Protein AF-A0A2G1XG93-F1 (afdb_monomer_lite)

InterPro domains:
  IPR005543 PASTA domain [cd06577] (114-171)

Sequence (265 aa):
MSVLSPHSPPRHARWWQRPGVVIALLVVLPPVGIVLAWLSDWPRRKKTIAIVLSALWLALFVATPSKAEHEGKGKAAAPKPAGRASASPAPSPTPSETPSPTPPPTPTPTADPQMPDVVNMPYGKASDALKKLVDGGTEAYSAYTDVELVNDHDDWTVCFQSPSAGTPLAPAHAAPKIHVAPPGTPCPKSKNTELHPKPTTEPGPDPDRKPGTGGASGGSAGGGGVGVVHPGAFCSPQGATGVTTKGTPMTCAPSTGGRNRWRSA

Organism: Streptomyces cinnamoneus (NCBI:txid53446)

Secondary structure (DSSP, 8-state):
-------PPP----GGG-HHHHHHHHHH-HHHHHHHHHSS---HHHHHHHHHHHHHHHHHHH-S---------------------------------PPPPPPPPPPPPPPPPBPP--TTSBHHHHHHHHTTT-SSPPEEEESBSSS---S--TTSEEEEEESPTT-B--SS----EEEEE-TTPPPPSSTTB-SS----------TT---------------SS--B--TT-B-SSTT-EEE-TT--EEEEEE-TTSSEEEEE-

Radius of gyration: 35.62 Å; chains: 1; bounding box: 96×69×83 Å

pLDDT: mean 73.15, std 18.36, range [36.03, 97.44]

Structure (mmCIF, N/CA/C/O backbone):
data_AF-A0A2G1XG93-F1
#
_entry.id   AF-A0A2G1XG93-F1
#
loop_
_atom_site.group_PDB
_atom_site.id
_atom_site.type_symbol
_atom_site.label_atom_id
_atom_site.label_alt_id
_atom_site.label_comp_id
_atom_site.label_asym_id
_atom_site.label_entity_id
_atom_site.label_seq_id
_atom_site.pdbx_PDB_ins_code
_atom_site.Cartn_x
_atom_site.Cartn_y
_atom_site.Cartn_z
_atom_site.occupancy
_atom_site.B_iso_or_equiv
_atom_site.auth_seq_id
_atom_site.auth_comp_id
_atom_site.auth_asym_id
_atom_site.auth_atom_id
_atom_site.pdbx_PDB_model_num
ATOM 1 N N . MET A 1 1 ? 14.837 -29.843 -12.575 1.00 43.19 1 MET A N 1
ATOM 2 C CA . MET A 1 1 ? 13.522 -30.112 -11.958 1.00 43.19 1 MET A CA 1
ATOM 3 C C . MET A 1 1 ? 12.649 -28.908 -12.274 1.00 43.19 1 MET A C 1
ATOM 5 O O . MET A 1 1 ? 12.769 -27.888 -11.613 1.00 43.19 1 MET A O 1
ATOM 9 N N . SER A 1 2 ? 11.920 -28.959 -13.388 1.00 46.62 2 SER A N 1
ATOM 10 C CA . SER A 1 2 ? 11.150 -27.822 -13.902 1.00 46.62 2 SER A CA 1
ATOM 11 C C . SER A 1 2 ? 9.816 -27.746 -13.168 1.00 46.62 2 SER A C 1
ATOM 13 O O . SER A 1 2 ? 9.012 -28.670 -13.254 1.00 46.62 2 SER A O 1
ATOM 15 N N . VAL A 1 3 ? 9.605 -26.671 -12.412 1.00 53.84 3 VAL A N 1
ATOM 16 C CA . VAL A 1 3 ? 8.346 -26.419 -11.707 1.00 53.84 3 VAL A CA 1
ATOM 17 C C . VAL A 1 3 ? 7.361 -25.843 -12.722 1.00 53.84 3 VAL A C 1
ATOM 19 O O . VAL A 1 3 ? 7.547 -24.733 -13.214 1.00 53.84 3 VAL A O 1
ATOM 22 N N . LEU A 1 4 ? 6.340 -26.623 -13.080 1.00 51.62 4 LEU A N 1
ATOM 23 C CA . LEU A 1 4 ? 5.197 -26.150 -13.857 1.00 51.62 4 LEU A CA 1
ATOM 24 C C . LEU A 1 4 ? 4.398 -25.153 -13.005 1.00 51.62 4 LEU A C 1
ATOM 26 O O . LEU A 1 4 ? 3.789 -25.537 -12.008 1.00 51.62 4 LEU A O 1
ATOM 30 N N . SER A 1 5 ? 4.396 -23.879 -13.395 1.00 57.53 5 SER A N 1
ATOM 31 C CA . SER A 1 5 ? 3.514 -22.865 -12.811 1.00 57.53 5 SER A CA 1
ATOM 32 C C . SER A 1 5 ? 2.044 -23.201 -13.109 1.00 57.53 5 SER A C 1
ATOM 34 O O . SER A 1 5 ? 1.698 -23.401 -14.279 1.00 57.53 5 SER A O 1
ATOM 36 N N . PRO A 1 6 ? 1.153 -23.238 -12.102 1.00 63.91 6 PRO A N 1
ATOM 37 C CA . PRO A 1 6 ? -0.272 -23.433 -12.333 1.00 63.91 6 PRO A CA 1
ATOM 38 C C . PRO A 1 6 ? -0.853 -22.202 -13.042 1.00 63.91 6 PRO A C 1
ATOM 40 O O . PRO A 1 6 ? -0.811 -21.088 -12.525 1.00 63.91 6 PRO A O 1
ATOM 43 N N . HIS A 1 7 ? -1.396 -22.407 -14.243 1.00 47.66 7 HIS A N 1
ATOM 44 C CA . HIS A 1 7 ? -2.225 -21.417 -14.924 1.00 47.66 7 HIS A CA 1
ATOM 45 C C . HIS A 1 7 ? -3.510 -21.209 -14.114 1.00 47.66 7 HIS A C 1
ATOM 47 O O . HIS A 1 7 ? -4.375 -22.084 -14.072 1.00 47.66 7 HIS A O 1
ATOM 53 N N . SER A 1 8 ? -3.641 -20.051 -13.470 1.00 54.22 8 SER A N 1
ATOM 54 C CA . SER A 1 8 ? -4.914 -19.617 -12.898 1.00 54.22 8 SER A CA 1
ATOM 55 C C . SER A 1 8 ? -5.927 -19.394 -14.030 1.00 54.22 8 SER A C 1
ATOM 57 O O . SER A 1 8 ? -5.617 -18.660 -14.972 1.00 54.22 8 SER A O 1
ATOM 59 N N . PRO A 1 9 ? -7.132 -19.991 -13.979 1.00 50.19 9 PRO A N 1
ATOM 60 C CA . PRO A 1 9 ? -8.156 -19.739 -14.985 1.00 50.19 9 PRO A CA 1
ATOM 61 C C . PRO A 1 9 ? -8.644 -18.281 -14.898 1.00 50.19 9 PRO A C 1
ATOM 63 O O . PRO A 1 9 ? -8.731 -17.729 -13.794 1.00 50.19 9 PRO A O 1
ATOM 66 N N . PRO A 1 10 ? -9.002 -17.644 -16.028 1.00 53.31 10 PRO A N 1
ATOM 67 C CA . PRO A 1 10 ? -9.592 -16.313 -16.014 1.00 53.31 10 PRO A CA 1
ATOM 68 C C . PRO A 1 10 ? -10.893 -16.345 -15.206 1.00 53.31 10 PRO A C 1
ATOM 70 O O . PRO A 1 10 ? -11.796 -17.141 -15.475 1.00 53.31 10 PRO A O 1
ATOM 73 N N . ARG A 1 11 ? -11.011 -15.470 -14.201 1.00 53.12 11 ARG A N 1
ATOM 74 C CA . ARG A 1 11 ? -12.279 -15.277 -13.493 1.00 53.12 11 ARG A CA 1
ATOM 75 C C . ARG A 1 11 ? -13.273 -14.686 -14.488 1.00 53.12 11 ARG A C 1
ATOM 77 O O . ARG A 1 11 ? -13.209 -13.505 -14.817 1.00 53.12 11 ARG A O 1
ATOM 84 N N . HIS A 1 12 ? -14.188 -15.513 -14.984 1.00 47.84 12 HIS A N 1
ATOM 85 C CA . HIS A 1 12 ? -15.315 -15.059 -15.787 1.00 47.84 12 HIS A CA 1
ATOM 86 C C . HIS A 1 12 ? -16.162 -14.106 -14.937 1.00 47.84 12 HIS A C 1
ATOM 88 O O . HIS A 1 12 ? -16.941 -14.539 -14.085 1.00 47.84 12 HIS A O 1
ATOM 94 N N . ALA A 1 13 ? -15.995 -12.799 -15.150 1.00 56.12 13 ALA A N 1
ATOM 95 C CA . ALA A 1 13 ? -16.906 -11.800 -14.616 1.00 56.12 13 ALA A CA 1
ATOM 96 C C . ALA A 1 13 ? -18.321 -12.175 -15.074 1.00 56.12 13 ALA A C 1
ATOM 98 O O . ALA A 1 13 ? -18.585 -12.297 -16.277 1.00 56.12 13 ALA A O 1
ATOM 99 N N . ARG A 1 14 ? -19.214 -12.427 -14.111 1.00 72.69 14 ARG A N 1
ATOM 100 C CA . ARG A 1 14 ? -20.593 -12.838 -14.388 1.00 72.69 14 ARG A CA 1
ATOM 101 C C . ARG A 1 14 ? -21.220 -11.771 -15.282 1.00 72.69 14 ARG A C 1
ATOM 103 O O . ARG A 1 14 ? -21.107 -10.584 -14.988 1.00 72.69 14 ARG A O 1
ATOM 110 N N . TRP A 1 15 ? -21.838 -12.171 -16.394 1.00 68.38 15 TRP A N 1
ATOM 111 C CA . TRP A 1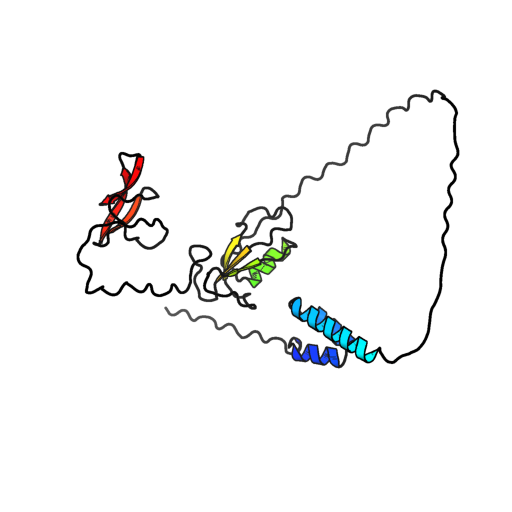 15 ? -22.184 -11.253 -17.493 1.00 68.38 15 TRP A CA 1
ATOM 112 C C . TRP A 1 15 ? -23.056 -10.052 -17.068 1.00 68.38 15 TRP A C 1
ATOM 114 O O . TRP A 1 15 ? -23.019 -9.002 -17.703 1.00 68.38 15 TRP A O 1
ATOM 124 N N . TRP A 1 16 ? -23.776 -10.186 -15.948 1.00 66.44 16 TRP A N 1
ATOM 125 C CA . TRP A 1 16 ? -24.693 -9.198 -15.388 1.00 66.44 16 TRP A CA 1
ATOM 126 C C . TRP A 1 16 ? -23.980 -8.099 -14.590 1.00 66.44 16 TRP A C 1
ATOM 128 O O . TRP A 1 16 ? -24.588 -7.078 -14.298 1.00 66.44 16 TRP A O 1
ATOM 138 N N . GLN A 1 17 ? -22.697 -8.276 -14.251 1.00 66.25 17 GLN A N 1
ATOM 139 C CA . GLN A 1 17 ? -21.860 -7.249 -13.614 1.00 66.25 17 GLN A CA 1
ATOM 140 C C . GLN A 1 17 ? -21.139 -6.362 -14.636 1.00 66.25 17 GLN A C 1
ATOM 142 O O . GLN A 1 17 ? -20.345 -5.496 -14.263 1.00 66.25 17 GLN A O 1
ATOM 147 N N . ARG A 1 18 ? -21.388 -6.554 -15.939 1.00 72.44 18 ARG A N 1
ATOM 148 C CA . ARG A 1 18 ? -20.801 -5.692 -16.964 1.00 72.44 18 ARG A CA 1
ATOM 149 C C . ARG A 1 18 ? -21.413 -4.286 -16.872 1.00 72.44 18 ARG A C 1
ATOM 151 O O . ARG A 1 18 ? -22.638 -4.167 -16.910 1.00 72.44 18 ARG A O 1
ATOM 158 N N . PRO A 1 19 ? -20.588 -3.221 -16.835 1.00 72.00 19 PRO A N 1
ATOM 159 C CA . PRO A 1 19 ? -21.052 -1.843 -16.674 1.00 72.00 19 PRO A CA 1
ATOM 160 C C . PRO A 1 19 ? -22.149 -1.447 -17.667 1.00 72.00 19 PRO A C 1
ATOM 162 O O . PRO A 1 19 ? -23.113 -0.791 -17.291 1.00 72.00 19 PRO A O 1
ATOM 165 N N . GLY A 1 20 ? -22.031 -1.896 -18.921 1.00 76.25 20 GLY A N 1
ATOM 166 C CA . GLY A 1 20 ? -23.007 -1.590 -19.968 1.00 76.25 20 GLY A CA 1
ATOM 167 C C . GLY A 1 20 ? -24.402 -2.166 -19.710 1.00 76.25 20 GLY A C 1
ATOM 168 O O . GLY A 1 20 ? -25.388 -1.514 -20.031 1.00 76.25 20 GLY A O 1
ATOM 169 N N . VAL A 1 21 ? -24.504 -3.343 -19.080 1.00 76.44 21 VAL A N 1
ATOM 170 C CA . VAL A 1 21 ? -25.800 -3.982 -18.787 1.00 76.44 21 VAL A CA 1
ATOM 171 C C . VAL A 1 21 ? -26.520 -3.236 -17.665 1.00 76.44 21 VAL A C 1
ATOM 173 O O . VAL A 1 21 ? -27.709 -2.962 -17.784 1.00 76.44 21 VAL A O 1
ATOM 176 N N . VAL A 1 22 ? -25.795 -2.836 -16.615 1.00 71.00 22 VAL A N 1
ATOM 177 C CA . VAL A 1 22 ? -26.355 -2.063 -15.490 1.00 71.00 22 VAL A CA 1
ATOM 178 C C . VAL A 1 22 ? -26.821 -0.677 -15.947 1.00 71.00 22 VAL A C 1
ATOM 180 O O . VAL A 1 22 ? -27.906 -0.244 -15.568 1.00 71.00 22 VAL A O 1
ATOM 183 N N . ILE A 1 23 ? -26.046 -0.001 -16.805 1.00 77.44 23 ILE A N 1
ATOM 184 C CA . ILE A 1 23 ? -26.422 1.307 -17.367 1.00 77.44 23 ILE A CA 1
ATOM 185 C C . ILE A 1 23 ? -27.671 1.181 -18.248 1.00 77.44 23 ILE A C 1
ATOM 187 O O . ILE A 1 23 ? -28.599 1.970 -18.095 1.00 77.44 23 ILE A O 1
ATOM 191 N N . ALA A 1 24 ? -27.738 0.173 -19.123 1.00 79.31 24 ALA A N 1
ATOM 192 C CA . ALA A 1 24 ? -28.920 -0.056 -19.952 1.00 79.31 24 ALA A CA 1
ATOM 193 C C . ALA A 1 24 ? -30.178 -0.306 -19.098 1.00 79.31 24 ALA A C 1
ATOM 195 O O . ALA A 1 24 ? -31.241 0.240 -19.384 1.00 79.31 24 ALA A O 1
ATOM 196 N N . LEU A 1 25 ? -30.056 -1.068 -18.006 1.00 72.25 25 LEU A N 1
ATOM 197 C CA . LEU A 1 25 ? -31.175 -1.363 -17.108 1.00 72.25 25 LEU A CA 1
ATOM 198 C C . LEU A 1 25 ? -31.602 -0.157 -16.257 1.00 72.25 25 LEU A C 1
ATOM 200 O O . LEU A 1 25 ? -32.789 -0.009 -15.991 1.00 72.25 25 LEU A O 1
ATOM 204 N N . LEU A 1 26 ? -30.674 0.733 -15.887 1.00 72.69 26 LEU A N 1
ATOM 205 C CA . LEU A 1 26 ? -30.986 2.024 -15.255 1.00 72.69 26 LEU A CA 1
ATOM 206 C C . LEU A 1 26 ? -31.809 2.938 -16.171 1.00 72.69 26 LEU A C 1
ATOM 208 O O . LEU A 1 26 ? -32.689 3.644 -15.686 1.00 72.69 26 LEU A O 1
ATOM 212 N N . VAL A 1 27 ? -31.537 2.905 -17.478 1.00 76.56 27 VAL A N 1
ATOM 213 C CA . VAL A 1 27 ? -32.261 3.710 -18.473 1.00 76.56 27 VAL A CA 1
ATOM 214 C C . VAL A 1 27 ? -33.640 3.120 -18.781 1.00 76.56 27 VAL A C 1
ATOM 216 O O . VAL A 1 27 ? -34.593 3.871 -18.961 1.00 76.56 27 VAL A O 1
ATOM 219 N N . VAL A 1 28 ? -33.767 1.789 -18.831 1.00 80.56 28 VAL A N 1
ATOM 220 C CA . VAL A 1 28 ? -35.017 1.120 -19.242 1.00 80.56 28 VAL A CA 1
ATOM 221 C C . VAL A 1 28 ? -35.958 0.833 -18.061 1.00 80.56 28 VAL A C 1
ATOM 223 O O . VAL A 1 28 ? -37.169 0.975 -18.205 1.00 80.56 28 VAL A O 1
ATOM 226 N N . LEU A 1 29 ? -35.431 0.443 -16.893 1.00 77.50 29 LEU A N 1
ATOM 227 C CA . LEU A 1 29 ? -36.190 0.054 -15.692 1.00 77.50 29 LEU A CA 1
ATOM 228 C C . LEU A 1 29 ? -35.514 0.614 -14.418 1.00 77.50 29 LEU A C 1
ATOM 230 O O . LEU A 1 29 ? -34.867 -0.133 -13.672 1.00 77.50 29 LEU A O 1
ATOM 234 N N . PRO A 1 30 ? -35.694 1.916 -14.120 1.00 65.81 30 PRO A N 1
ATOM 235 C CA . PRO A 1 30 ? -35.003 2.615 -13.036 1.00 65.81 30 PRO A CA 1
ATOM 236 C C . PRO A 1 30 ? -35.031 1.920 -11.662 1.00 65.81 30 PRO A C 1
ATOM 238 O O . PRO A 1 30 ? -33.965 1.808 -11.054 1.00 65.81 30 PRO A O 1
ATOM 241 N N . PRO A 1 31 ? -36.165 1.388 -11.150 1.00 75.31 31 PRO A N 1
ATOM 242 C CA . PRO A 1 31 ? -36.166 0.762 -9.825 1.00 75.31 31 PRO A CA 1
ATOM 243 C C . PRO A 1 31 ? -35.305 -0.509 -9.774 1.00 75.31 31 PRO A C 1
ATOM 245 O O . PRO A 1 31 ? -34.646 -0.764 -8.768 1.00 75.31 31 PRO A O 1
ATOM 248 N N . VAL A 1 32 ? -35.239 -1.273 -10.869 1.00 72.94 32 VAL A N 1
ATOM 249 C CA . VAL A 1 32 ? -34.413 -2.489 -10.952 1.00 72.94 32 VAL A CA 1
ATOM 250 C C . VAL A 1 32 ? -32.936 -2.118 -11.118 1.00 72.94 32 VAL A C 1
ATOM 252 O O . VAL A 1 32 ? -32.073 -2.695 -10.454 1.00 72.94 32 VAL A O 1
ATOM 255 N N . GLY A 1 33 ? -32.641 -1.104 -11.937 1.00 72.56 33 GLY A N 1
ATOM 256 C CA . GLY A 1 33 ? -31.286 -0.584 -12.124 1.00 72.56 33 GLY A CA 1
ATOM 257 C C . GLY A 1 33 ? -30.668 -0.012 -10.843 1.00 72.56 33 GLY A C 1
ATOM 258 O O . GLY A 1 33 ? -29.488 -0.244 -10.579 1.00 72.56 33 GLY A O 1
ATOM 259 N N . ILE A 1 34 ? -31.461 0.667 -10.007 1.00 72.81 34 ILE A N 1
ATOM 260 C CA . ILE A 1 34 ? -31.007 1.205 -8.715 1.00 72.81 34 ILE A CA 1
ATOM 261 C C . ILE A 1 34 ? -30.643 0.068 -7.750 1.00 72.81 34 ILE A C 1
ATOM 263 O O . ILE A 1 34 ? -29.555 0.093 -7.179 1.00 72.81 34 ILE A O 1
ATOM 267 N N . VAL A 1 35 ? -31.487 -0.960 -7.604 1.00 74.75 35 VAL A N 1
ATOM 268 C CA . VAL A 1 35 ? -31.192 -2.109 -6.723 1.00 74.75 35 VAL A CA 1
ATOM 269 C C . VAL A 1 35 ? -29.915 -2.837 -7.165 1.00 74.75 35 VAL A C 1
ATOM 271 O O . VAL A 1 35 ? -29.073 -3.175 -6.331 1.00 74.75 35 VAL A O 1
ATOM 274 N N . LEU A 1 36 ? -29.706 -3.004 -8.476 1.00 67.56 36 LEU A N 1
ATOM 275 C CA . LEU A 1 36 ? -28.473 -3.589 -9.018 1.00 67.56 36 LEU A CA 1
ATOM 276 C C . LEU A 1 36 ? -27.238 -2.698 -8.822 1.00 67.56 36 LEU A C 1
ATOM 278 O O . LEU A 1 36 ? -26.156 -3.217 -8.552 1.00 67.56 36 LEU A O 1
ATOM 282 N N . ALA A 1 37 ? -27.377 -1.374 -8.901 1.00 69.19 37 ALA A N 1
ATOM 283 C CA . ALA A 1 37 ? -26.275 -0.449 -8.638 1.00 69.19 37 ALA A CA 1
ATOM 284 C C . ALA A 1 37 ? -25.808 -0.491 -7.169 1.00 69.19 37 ALA A C 1
ATOM 286 O O . ALA A 1 37 ? -24.620 -0.306 -6.898 1.00 69.19 37 ALA A O 1
ATOM 287 N N . TRP A 1 38 ? -26.716 -0.773 -6.227 1.00 70.50 38 TRP A N 1
ATOM 288 C CA . TRP A 1 38 ? -26.384 -0.956 -4.808 1.00 70.50 38 TRP A CA 1
ATOM 289 C C . TRP A 1 38 ? -25.680 -2.286 -4.513 1.00 70.50 38 TRP A C 1
ATOM 291 O O . TRP A 1 38 ? -24.866 -2.343 -3.596 1.00 70.50 38 TRP A O 1
ATOM 301 N N . LEU A 1 39 ? -25.926 -3.322 -5.320 1.00 74.12 39 LEU A N 1
ATOM 302 C CA . LEU A 1 39 ? -25.267 -4.632 -5.222 1.00 74.12 39 LEU A CA 1
ATOM 303 C C . LEU A 1 39 ? -23.906 -4.695 -5.941 1.00 74.12 39 LEU A C 1
ATOM 305 O O . LEU A 1 39 ? -23.203 -5.699 -5.841 1.00 74.12 39 LEU A O 1
ATOM 309 N N . SER A 1 40 ? -23.528 -3.647 -6.677 1.00 68.75 40 SER A N 1
ATOM 310 C CA . SER A 1 40 ? -22.248 -3.572 -7.380 1.00 68.75 40 SER A CA 1
ATO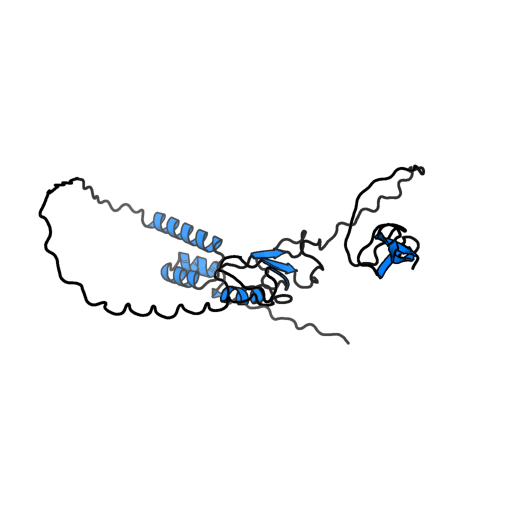M 311 C C . SER A 1 40 ? -21.218 -2.757 -6.589 1.00 68.75 40 SER A C 1
ATOM 313 O O . SER A 1 40 ? -21.450 -1.595 -6.238 1.00 68.75 40 SER A O 1
ATOM 315 N N . ASP A 1 41 ? -20.032 -3.340 -6.387 1.00 72.00 41 ASP A N 1
ATOM 316 C CA . ASP A 1 41 ? -18.850 -2.699 -5.787 1.00 72.00 41 ASP A CA 1
ATOM 317 C C . ASP A 1 41 ? -18.218 -1.659 -6.724 1.00 72.00 41 ASP A C 1
ATOM 319 O O . ASP A 1 41 ? -17.081 -1.766 -7.180 1.00 72.00 41 ASP A O 1
ATOM 323 N N . TRP A 1 42 ? -18.981 -0.626 -7.081 1.00 69.06 42 TRP A N 1
ATOM 324 C CA . TRP A 1 42 ? -18.458 0.472 -7.881 1.00 69.06 42 TRP A CA 1
ATOM 325 C C . TRP A 1 42 ? -17.687 1.482 -7.026 1.00 69.06 42 TRP A C 1
ATOM 327 O O . TRP A 1 42 ? -18.187 1.905 -5.975 1.00 69.06 42 TRP A O 1
ATOM 337 N N . PRO A 1 43 ? -16.518 1.954 -7.506 1.00 71.31 43 PRO A N 1
ATOM 338 C CA . PRO A 1 43 ? -15.768 3.011 -6.844 1.00 71.31 43 PRO A CA 1
ATOM 339 C C . PRO A 1 43 ? -16.617 4.286 -6.759 1.00 71.31 43 PRO A C 1
ATOM 341 O O . PRO A 1 43 ? -17.345 4.628 -7.698 1.00 71.31 43 PRO A O 1
ATOM 344 N N . ARG A 1 44 ? -16.507 5.011 -5.634 1.00 73.75 44 ARG A N 1
ATOM 345 C CA . ARG A 1 44 ? -17.383 6.146 -5.265 1.00 73.75 44 ARG A CA 1
ATOM 346 C C . ARG A 1 44 ? -17.595 7.163 -6.395 1.00 73.75 44 ARG A C 1
ATOM 348 O O . ARG A 1 44 ? -18.710 7.636 -6.578 1.00 73.75 44 ARG A O 1
ATOM 355 N N . ARG A 1 45 ? -16.565 7.425 -7.210 1.00 74.12 45 ARG A N 1
ATOM 356 C CA . ARG A 1 45 ? -16.632 8.368 -8.343 1.00 74.12 45 ARG A CA 1
ATOM 357 C C . ARG A 1 45 ? -17.652 7.957 -9.416 1.00 74.12 45 ARG A C 1
ATOM 359 O O . ARG A 1 45 ? -18.349 8.816 -9.945 1.00 74.12 45 ARG A O 1
ATOM 366 N N . LYS A 1 46 ? -17.794 6.658 -9.708 1.00 73.62 46 LYS A N 1
ATOM 367 C CA . LYS A 1 46 ? -18.772 6.170 -10.698 1.00 73.62 46 LYS A CA 1
ATOM 368 C C . LYS A 1 46 ? -20.204 6.187 -10.145 1.00 73.62 46 LYS A C 1
ATOM 370 O O . LYS A 1 46 ? -21.137 6.444 -10.900 1.00 73.62 46 LYS A O 1
ATOM 375 N N . LYS A 1 47 ? -20.376 6.006 -8.826 1.00 70.19 47 LYS A N 1
ATOM 376 C CA . LYS A 1 47 ? -21.676 6.167 -8.146 1.00 70.1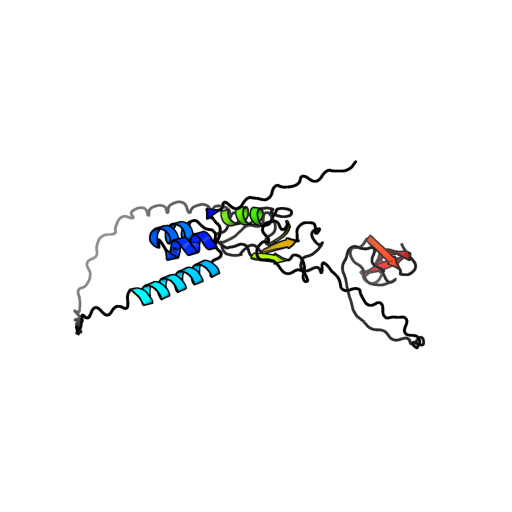9 47 LYS A CA 1
ATOM 377 C C . LYS A 1 47 ? -22.168 7.619 -8.214 1.00 70.19 47 LYS A C 1
ATOM 379 O O . LYS A 1 47 ? -23.332 7.842 -8.527 1.00 70.19 47 LYS A O 1
ATOM 384 N N . THR A 1 48 ? -21.282 8.603 -8.023 1.00 79.62 48 THR A N 1
ATOM 385 C CA . THR A 1 48 ? -21.636 10.030 -8.142 1.00 79.62 48 THR A CA 1
ATOM 386 C C . THR A 1 48 ? -22.119 10.390 -9.547 1.00 79.62 48 THR A C 1
ATOM 388 O O . THR A 1 48 ? -23.157 11.030 -9.682 1.00 79.62 48 THR A O 1
ATOM 391 N N . ILE A 1 49 ? -21.425 9.933 -10.594 1.00 79.81 49 ILE A N 1
ATOM 392 C CA . ILE A 1 49 ? -21.822 10.202 -11.987 1.00 79.81 49 ILE A CA 1
ATOM 393 C C . ILE A 1 49 ? -23.206 9.604 -12.293 1.00 79.81 49 ILE A C 1
ATOM 395 O O . ILE A 1 49 ? -24.038 10.275 -12.898 1.00 79.81 49 ILE A O 1
ATOM 399 N N . ALA A 1 50 ? -23.485 8.382 -11.827 1.00 72.75 50 ALA A N 1
ATOM 400 C CA . ALA A 1 50 ? -24.779 7.730 -12.037 1.00 72.75 50 ALA A CA 1
ATOM 401 C C . ALA A 1 50 ? -25.939 8.459 -11.332 1.00 72.75 50 ALA A C 1
ATOM 403 O O . ALA A 1 50 ? -27.017 8.598 -11.913 1.00 72.75 50 ALA A O 1
ATOM 404 N N . ILE A 1 51 ? -25.717 8.968 -10.113 1.00 78.88 51 ILE A N 1
ATOM 405 C CA . ILE A 1 51 ? -26.717 9.759 -9.376 1.00 78.88 51 ILE A CA 1
ATOM 406 C C . ILE A 1 51 ? -26.986 11.084 -10.094 1.00 78.88 51 ILE A C 1
ATOM 408 O O . ILE A 1 51 ? -28.144 11.437 -10.298 1.00 78.88 51 ILE A O 1
ATOM 412 N N . VAL A 1 52 ? -25.935 11.794 -10.519 1.00 82.31 52 VAL A N 1
ATOM 413 C CA . VAL A 1 52 ? -26.072 13.079 -11.224 1.00 82.31 52 VAL A CA 1
ATOM 414 C C . VAL A 1 52 ? -26.805 12.900 -12.552 1.00 82.31 52 VAL A C 1
ATOM 416 O O . VAL A 1 52 ? -27.727 13.657 -12.836 1.00 82.31 52 VAL A O 1
ATOM 419 N N . LEU A 1 53 ? -26.463 11.873 -13.336 1.00 78.88 53 LEU A N 1
ATOM 420 C CA . LEU A 1 53 ? -27.163 11.571 -14.589 1.00 78.88 53 LEU A CA 1
ATOM 421 C C . LEU A 1 53 ? -28.626 11.174 -14.356 1.00 78.88 53 LEU A C 1
ATOM 423 O O . LEU A 1 53 ? -29.489 11.593 -15.123 1.00 78.88 53 LEU A O 1
ATOM 427 N N . SER A 1 54 ? -28.925 10.434 -13.284 1.00 71.19 54 SER A N 1
ATOM 428 C CA . SER A 1 54 ? -30.306 10.066 -12.936 1.00 71.19 54 SER A CA 1
ATOM 429 C C . SER A 1 54 ? -31.127 11.277 -12.496 1.00 71.19 54 SER A C 1
ATOM 431 O O . SER A 1 54 ? -32.265 11.430 -12.926 1.00 71.19 54 SER A O 1
ATOM 433 N N . ALA A 1 55 ? -30.554 12.170 -11.685 1.00 78.94 55 ALA A N 1
ATOM 434 C CA . ALA A 1 55 ? -31.209 13.405 -11.263 1.00 78.94 55 ALA A CA 1
ATOM 435 C C . ALA A 1 55 ? -31.418 14.370 -12.439 1.00 78.94 55 ALA A C 1
ATOM 437 O O . ALA A 1 55 ? -32.478 14.981 -12.546 1.00 78.94 55 ALA A O 1
ATOM 438 N N . LEU A 1 56 ? -30.441 14.471 -13.345 1.00 82.38 56 LEU A N 1
ATOM 439 C CA . LEU A 1 56 ? -30.540 15.294 -14.549 1.00 82.38 56 LEU A CA 1
ATOM 440 C C . LEU A 1 56 ? -31.619 14.763 -15.501 1.00 82.38 56 LEU A C 1
ATOM 442 O O . LEU A 1 56 ? -32.400 15.544 -16.036 1.00 82.38 56 LEU A O 1
ATOM 446 N N . TRP A 1 57 ? -31.704 13.443 -15.670 1.00 77.38 57 TRP A N 1
ATOM 447 C CA . TRP A 1 57 ? -32.756 12.808 -16.462 1.00 77.38 57 TRP A CA 1
ATOM 448 C C . TRP A 1 57 ? -34.140 12.965 -15.808 1.00 77.38 57 TRP A C 1
ATOM 450 O O . TRP A 1 57 ? -35.096 13.327 -16.489 1.00 77.38 57 TRP A O 1
ATOM 460 N N . LEU A 1 58 ? -34.244 12.795 -14.482 1.00 70.31 58 LEU A N 1
ATOM 461 C CA . LEU A 1 58 ? -35.485 13.013 -13.727 1.00 70.31 58 LEU A CA 1
ATOM 462 C C . LEU A 1 58 ? -35.947 14.476 -13.813 1.00 70.31 58 LEU A C 1
ATOM 464 O O . LEU A 1 58 ? -37.130 14.731 -14.007 1.00 70.31 58 LEU A O 1
ATOM 468 N N . ALA A 1 59 ? -35.024 15.435 -13.729 1.00 74.06 59 ALA A N 1
ATOM 469 C CA . ALA A 1 59 ? -35.326 16.854 -13.897 1.00 74.06 59 ALA A CA 1
ATOM 470 C C . ALA A 1 59 ? -35.832 17.167 -15.314 1.00 74.06 59 ALA A C 1
ATOM 472 O O . ALA A 1 59 ? -36.767 17.947 -15.469 1.00 74.06 59 ALA A O 1
ATOM 473 N N . LEU A 1 60 ? -35.269 16.517 -16.337 1.00 71.88 60 LEU A N 1
ATOM 474 C CA . LEU A 1 60 ? -35.723 16.659 -17.722 1.00 71.88 60 LEU A CA 1
ATOM 475 C C . LEU A 1 60 ? -37.108 16.039 -17.970 1.00 71.88 60 LEU A C 1
ATOM 477 O O . LEU A 1 60 ? -37.833 16.530 -18.830 1.00 71.88 60 LEU A O 1
ATOM 481 N N . PHE A 1 61 ? -37.489 14.994 -17.229 1.00 65.94 61 PHE A N 1
ATOM 482 C CA . PHE A 1 61 ? -38.764 14.289 -17.423 1.00 65.94 61 PHE A CA 1
ATOM 483 C C . PHE A 1 61 ? -39.900 14.789 -16.506 1.00 65.94 61 PHE A C 1
ATOM 485 O O . PHE A 1 61 ? -41.067 14.729 -16.885 1.00 65.94 61 PHE A O 1
ATOM 492 N N . VAL A 1 62 ? -39.581 15.322 -15.319 1.00 63.12 62 VAL A N 1
ATOM 493 C CA . VAL A 1 62 ? -40.558 15.890 -14.364 1.00 63.12 62 VAL A CA 1
ATOM 494 C C . VAL A 1 62 ? -40.861 17.367 -14.651 1.00 63.12 62 VAL A C 1
ATOM 496 O O . VAL A 1 62 ? -41.897 17.871 -14.229 1.00 63.12 62 VAL A O 1
ATOM 499 N N . ALA A 1 63 ? -40.039 18.065 -15.442 1.00 54.09 63 ALA A N 1
ATOM 500 C CA . ALA A 1 63 ? -40.303 19.440 -15.875 1.00 54.09 63 ALA A CA 1
ATOM 501 C C . ALA A 1 63 ? -41.320 19.536 -17.034 1.00 54.09 63 ALA A C 1
ATOM 503 O O . ALA A 1 63 ? -41.133 20.300 -17.981 1.00 54.09 63 ALA A O 1
ATOM 504 N N . THR A 1 64 ? -42.431 18.800 -16.944 1.00 52.94 64 THR A N 1
ATOM 505 C CA . THR A 1 64 ? -43.677 19.229 -17.592 1.00 52.94 64 THR A CA 1
ATOM 506 C C . THR A 1 64 ? -44.418 20.129 -16.596 1.00 52.94 64 THR A C 1
ATOM 508 O O . THR A 1 64 ? -44.628 19.734 -15.449 1.00 52.94 64 THR A O 1
ATOM 511 N N . PRO A 1 65 ? -44.744 21.384 -16.952 1.00 50.75 65 PRO A N 1
ATOM 512 C CA . PRO A 1 65 ? -45.220 22.361 -15.983 1.00 50.75 65 PRO A CA 1
ATOM 513 C C . PRO A 1 65 ? -46.671 22.071 -15.578 1.00 50.75 65 PRO A C 1
ATOM 515 O O . PRO A 1 65 ? -47.612 22.527 -16.226 1.00 50.75 65 PRO A O 1
ATOM 518 N N . SER A 1 66 ? -46.864 21.369 -14.462 1.00 50.78 66 SER A N 1
ATOM 519 C CA . SER A 1 66 ? -48.118 21.417 -13.707 1.00 50.78 66 SER A CA 1
ATOM 520 C C . SER A 1 66 ? -48.052 22.558 -12.692 1.00 50.78 66 SER A C 1
ATOM 522 O O . SER A 1 66 ? -47.425 22.487 -11.641 1.00 50.78 66 SER A O 1
ATOM 524 N N . LYS A 1 67 ? -48.703 23.644 -13.091 1.00 48.75 67 LYS A N 1
ATOM 525 C CA . LYS A 1 67 ? -49.087 24.839 -12.339 1.00 48.75 67 LYS A CA 1
ATOM 526 C C . LYS A 1 67 ? -49.825 24.502 -11.027 1.00 48.75 67 LYS A C 1
ATOM 528 O O . LYS A 1 67 ? -50.863 23.856 -11.101 1.00 48.75 67 LYS A O 1
ATOM 533 N N . ALA A 1 68 ? -49.320 24.994 -9.890 1.00 42.97 68 ALA A N 1
ATOM 534 C CA . ALA A 1 68 ? -50.049 25.455 -8.684 1.00 42.97 68 ALA A CA 1
ATOM 535 C C . ALA A 1 68 ? -49.012 25.740 -7.570 1.00 42.97 68 ALA A C 1
ATOM 537 O O . ALA A 1 68 ? -48.315 24.837 -7.125 1.00 42.97 68 ALA A O 1
ATOM 538 N N . GLU A 1 69 ? -48.649 27.001 -7.321 1.00 47.56 69 GLU A N 1
ATOM 539 C CA . GLU A 1 69 ? -49.166 27.836 -6.216 1.00 47.56 69 GLU A CA 1
ATOM 540 C C . GLU A 1 69 ? -49.085 27.199 -4.819 1.00 47.56 69 GLU A C 1
ATOM 542 O O . GLU A 1 69 ? -49.816 26.264 -4.517 1.00 47.56 69 GLU A O 1
ATOM 547 N N . HIS A 1 70 ? -48.274 27.800 -3.939 1.00 37.78 70 HIS A N 1
ATOM 548 C CA . HIS A 1 70 ? -48.697 28.100 -2.570 1.00 37.78 70 HIS A CA 1
ATOM 549 C C . HIS A 1 70 ? -47.855 29.242 -1.976 1.00 37.78 70 HIS A C 1
ATOM 551 O O . HIS A 1 70 ? -46.696 29.077 -1.596 1.00 37.78 70 HIS A O 1
ATOM 557 N N . GLU A 1 71 ? -48.478 30.420 -1.922 1.00 47.19 71 GLU A N 1
ATOM 558 C CA . GLU A 1 71 ? -48.160 31.520 -1.010 1.00 47.19 71 GLU A CA 1
ATOM 559 C C . GLU A 1 71 ? -48.565 31.191 0.444 1.00 47.19 71 GLU A C 1
ATOM 561 O O . GLU A 1 71 ? -49.477 30.398 0.688 1.00 47.19 71 GLU A O 1
ATOM 566 N N . GLY A 1 72 ? -47.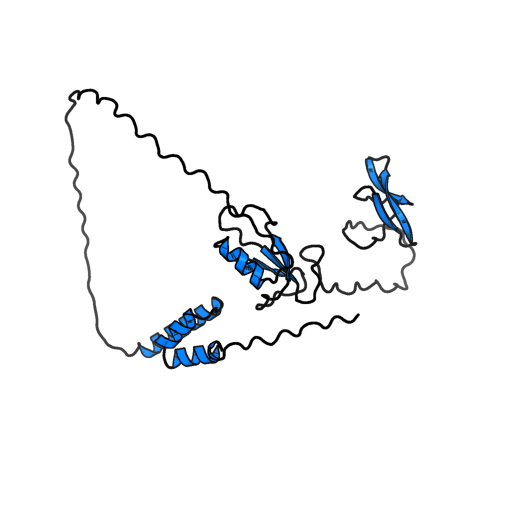955 31.906 1.401 1.00 42.03 72 GLY A N 1
ATOM 567 C CA . GLY A 1 72 ? -48.442 32.077 2.782 1.00 42.03 72 GLY A CA 1
ATOM 568 C C . GLY A 1 72 ? -47.289 32.155 3.793 1.00 42.03 72 GLY A C 1
ATOM 569 O O . GLY A 1 72 ? -46.778 31.131 4.217 1.00 42.03 72 GLY A O 1
ATOM 570 N N . LYS A 1 73 ? -46.674 33.311 4.084 1.00 38.41 73 LYS A N 1
ATOM 571 C CA . LYS A 1 73 ? -47.133 34.474 4.882 1.00 38.41 73 LYS A CA 1
ATOM 572 C C . LYS A 1 73 ? -47.290 34.205 6.397 1.00 38.41 73 LYS A C 1
ATOM 574 O O . LYS A 1 73 ? -48.370 33.888 6.864 1.00 38.41 73 LYS A O 1
ATOM 579 N N . GLY A 1 74 ? -46.248 34.561 7.158 1.00 38.44 74 GLY A N 1
ATOM 580 C CA . GLY A 1 74 ? -46.362 35.587 8.209 1.00 38.44 74 GLY A CA 1
ATOM 581 C C . GLY A 1 74 ? -46.506 35.199 9.697 1.00 38.44 74 GLY A C 1
ATOM 582 O O . GLY A 1 74 ? -47.384 34.441 10.079 1.00 38.44 74 GLY A O 1
ATOM 583 N N . LYS A 1 75 ? -45.745 35.965 10.505 1.00 36.47 75 LYS A N 1
ATOM 584 C CA . LYS A 1 75 ? -45.988 36.487 11.877 1.00 36.47 75 LYS A CA 1
ATOM 585 C C . LYS A 1 75 ? -45.427 35.764 13.123 1.00 36.47 75 LYS A C 1
ATOM 587 O O . LYS A 1 75 ? -45.965 34.791 13.622 1.00 36.47 75 LYS A O 1
ATOM 592 N N . ALA A 1 76 ? -44.378 36.407 13.656 1.00 38.62 76 ALA A N 1
ATOM 593 C CA . ALA A 1 76 ? -44.150 36.898 15.027 1.00 38.62 76 ALA A CA 1
ATOM 594 C C . ALA A 1 76 ? -45.142 36.544 16.157 1.00 38.62 76 ALA A C 1
ATOM 596 O O . ALA A 1 76 ? -46.336 36.784 16.009 1.00 38.62 76 ALA A O 1
ATOM 597 N N . ALA A 1 77 ? -44.605 36.218 17.346 1.00 36.03 77 ALA A N 1
ATOM 598 C CA . ALA A 1 77 ? -44.689 37.053 18.562 1.00 36.03 77 ALA A CA 1
ATOM 599 C C . ALA A 1 77 ? -44.044 36.363 19.790 1.00 36.03 77 ALA A C 1
ATOM 601 O O . ALA A 1 77 ? -44.288 35.192 20.058 1.00 36.03 77 ALA A O 1
ATOM 602 N N . ALA A 1 78 ? -43.264 37.128 20.560 1.00 43.19 78 ALA A N 1
ATOM 603 C CA . ALA A 1 78 ? -42.994 36.883 21.983 1.00 43.19 78 ALA A CA 1
ATOM 604 C C . ALA A 1 78 ? -44.182 37.399 22.829 1.00 43.19 78 ALA A C 1
ATOM 606 O O . ALA A 1 78 ? -44.936 38.242 22.334 1.00 43.19 78 ALA A O 1
ATOM 607 N N . PRO A 1 79 ? -44.336 36.979 24.103 1.00 51.72 79 PRO A N 1
ATOM 608 C CA . PRO A 1 79 ? -43.818 37.832 25.181 1.00 51.72 79 PRO A CA 1
ATOM 609 C C . PRO A 1 79 ? -43.344 37.112 26.467 1.00 51.72 79 PRO A C 1
ATOM 611 O O . PRO A 1 79 ? -43.711 35.986 26.787 1.00 51.72 79 PRO A O 1
ATOM 614 N N . LYS A 1 80 ? -42.534 37.865 27.221 1.00 41.53 80 LYS A N 1
ATOM 615 C CA . LYS A 1 80 ? -42.126 37.721 28.635 1.00 41.53 80 LYS A CA 1
ATOM 616 C C . LYS A 1 80 ? -43.317 38.078 29.556 1.00 41.53 80 LYS A C 1
ATOM 618 O O . LYS A 1 80 ? -44.148 38.881 29.132 1.00 41.53 80 LYS A O 1
ATOM 623 N N . PRO A 1 81 ? -43.385 37.611 30.819 1.00 50.41 81 PRO A N 1
ATOM 624 C CA . PRO A 1 81 ? -42.975 38.503 31.915 1.00 50.41 81 PRO A CA 1
ATOM 625 C C . PRO A 1 81 ? -42.287 37.809 33.109 1.00 50.41 81 PRO A C 1
ATOM 627 O O . PRO A 1 81 ? -42.339 36.600 33.302 1.00 50.41 81 PRO A O 1
ATOM 630 N N . ALA A 1 82 ? -41.619 38.648 33.904 1.00 45.91 82 ALA A N 1
ATOM 631 C CA . ALA A 1 82 ? -40.954 38.345 35.165 1.00 45.91 82 ALA A CA 1
ATOM 632 C C . ALA A 1 82 ? -41.933 38.384 36.356 1.00 45.91 82 ALA A C 1
ATOM 634 O O . ALA A 1 82 ? -42.873 39.175 36.351 1.00 45.91 82 ALA A O 1
ATOM 635 N N . GLY A 1 83 ? -41.646 37.611 37.408 1.00 40.06 83 GLY A N 1
ATOM 636 C CA . GLY A 1 83 ? -42.288 37.689 38.724 1.00 40.06 83 GLY A CA 1
ATOM 637 C C . GLY A 1 83 ? -41.246 37.505 39.832 1.00 40.06 83 GLY A C 1
ATOM 638 O O . GLY A 1 83 ? -40.352 36.673 39.708 1.00 40.06 83 GLY A O 1
ATOM 639 N N . ARG A 1 84 ? -41.315 38.347 40.866 1.00 40.59 84 ARG A N 1
ATOM 640 C CA . ARG A 1 84 ? -40.267 38.664 41.851 1.00 40.59 84 ARG A CA 1
ATOM 641 C C . ARG A 1 84 ? -40.685 38.211 43.266 1.00 40.59 84 ARG A C 1
ATOM 643 O O . ARG A 1 84 ? -41.836 38.402 43.623 1.00 40.59 84 ARG A O 1
ATOM 650 N N . ALA A 1 85 ? -39.689 37.782 44.054 1.00 40.31 85 ALA A N 1
ATOM 651 C CA . ALA A 1 85 ? -39.516 37.904 45.519 1.00 40.31 85 ALA A CA 1
ATOM 652 C C . ALA A 1 85 ? -40.321 37.051 46.549 1.00 40.31 85 ALA A C 1
ATOM 654 O O . ALA A 1 85 ? -41.511 37.242 46.743 1.00 40.31 85 ALA A O 1
ATOM 655 N N . SER A 1 86 ? -39.537 36.310 47.365 1.00 51.19 86 SER A N 1
ATOM 656 C CA . SER A 1 86 ? -39.366 36.460 48.838 1.00 51.19 86 SER A CA 1
ATOM 657 C C . SER A 1 86 ? -40.250 35.702 49.857 1.00 51.19 86 SER A C 1
ATOM 659 O O . SER A 1 86 ? -41.377 36.105 50.110 1.00 51.19 86 SER A O 1
ATOM 661 N N . ALA A 1 87 ? -39.633 34.736 50.569 1.00 39.44 87 ALA A N 1
ATOM 662 C CA . ALA A 1 87 ? -39.663 34.479 52.037 1.00 39.44 87 ALA A CA 1
ATOM 663 C C . ALA A 1 87 ? -38.708 33.285 52.345 1.00 39.44 87 ALA A C 1
ATOM 665 O O . ALA A 1 87 ? -38.824 32.252 51.697 1.00 39.44 87 ALA A O 1
ATOM 666 N N . SER A 1 88 ? -37.555 33.463 53.009 1.00 48.69 88 SER A N 1
ATOM 667 C CA . SER A 1 88 ? -37.220 33.340 54.455 1.00 48.69 88 SER A CA 1
ATOM 668 C C . SER A 1 88 ? -37.488 31.963 55.124 1.00 48.69 88 SER A C 1
ATOM 670 O O . SER A 1 88 ? -38.532 31.373 54.865 1.00 48.69 88 SER A O 1
ATOM 672 N N . PRO A 1 89 ? -36.558 31.422 55.950 1.00 54.31 89 PRO A N 1
ATOM 673 C CA . PRO A 1 89 ? -36.270 29.985 56.034 1.00 54.31 89 PRO A CA 1
ATOM 674 C C . PRO A 1 89 ? -36.960 29.255 57.199 1.00 54.31 89 PRO A C 1
ATOM 676 O O . PRO A 1 89 ? -37.172 29.819 58.269 1.00 54.31 89 PRO A O 1
ATOM 679 N N . ALA A 1 90 ? -37.208 27.956 57.014 1.00 51.09 90 ALA A N 1
ATOM 680 C CA . ALA A 1 90 ? -37.559 27.012 58.074 1.00 51.09 90 ALA A CA 1
ATOM 681 C C . ALA A 1 90 ? -36.467 25.922 58.160 1.00 51.09 90 ALA A C 1
ATOM 683 O O . ALA A 1 90 ? -36.085 25.382 57.117 1.00 51.09 90 ALA A O 1
ATOM 684 N N . PRO A 1 91 ? -35.931 25.592 59.352 1.00 56.59 91 PRO A N 1
ATOM 685 C CA . PRO A 1 91 ? -34.940 24.530 59.499 1.00 56.59 91 PRO A CA 1
ATOM 686 C C . PRO A 1 91 ? -35.616 23.163 59.326 1.00 56.59 91 PRO A C 1
ATOM 688 O O . PRO A 1 91 ? -36.358 22.702 60.190 1.00 56.59 91 PRO A O 1
ATOM 691 N N . SER A 1 92 ? -35.370 22.535 58.176 1.00 50.00 92 SER A N 1
ATOM 692 C CA . SER A 1 92 ? -35.812 21.176 57.856 1.00 50.00 92 SER A CA 1
ATOM 693 C C . SER A 1 92 ? -34.796 20.159 58.403 1.00 50.00 92 SER A C 1
ATOM 695 O O . SER A 1 92 ? -33.592 20.400 58.281 1.00 50.00 92 SER A O 1
ATOM 697 N N . PRO A 1 93 ? -35.246 19.055 59.026 1.00 53.94 93 PRO A N 1
ATOM 698 C CA . PRO A 1 93 ? -34.393 18.107 59.737 1.00 53.94 93 PRO A CA 1
ATOM 699 C C . PRO A 1 93 ? -33.372 17.431 58.820 1.00 53.94 93 PRO A C 1
ATOM 701 O O . PRO A 1 93 ? -33.660 17.106 57.670 1.00 53.94 93 PRO A O 1
ATOM 704 N N . THR A 1 94 ? -32.189 17.198 59.384 1.00 54.59 94 THR A N 1
ATOM 705 C CA . THR A 1 94 ? -31.083 16.401 58.852 1.00 54.59 94 THR A CA 1
ATOM 706 C C . THR A 1 94 ? -31.588 15.144 58.132 1.00 54.59 94 THR A C 1
ATOM 708 O O . THR A 1 94 ? -32.085 14.232 58.802 1.00 54.59 94 THR A O 1
ATOM 711 N N . PRO A 1 95 ? -31.477 15.049 56.793 1.00 53.31 95 PRO A N 1
ATOM 712 C CA . PRO A 1 95 ? -31.702 13.790 56.112 1.00 53.31 95 PRO A CA 1
ATOM 713 C C . PRO A 1 95 ? -30.602 12.817 56.536 1.00 53.31 95 PRO A C 1
ATOM 715 O O . PRO A 1 95 ? -29.410 13.091 56.416 1.00 53.31 95 PRO A O 1
ATOM 718 N N . SER A 1 96 ? -31.049 11.689 57.078 1.00 56.62 96 SER A N 1
ATOM 719 C CA . SER A 1 96 ? -30.255 10.489 57.294 1.00 56.62 96 SER A CA 1
ATOM 720 C C . SER A 1 96 ? -29.493 10.160 56.010 1.00 56.62 96 SER A C 1
ATOM 722 O O . SER A 1 96 ? -30.099 10.082 54.937 1.00 56.62 96 SER A O 1
ATOM 724 N N . GLU A 1 97 ? -28.169 10.031 56.115 1.00 51.12 97 GLU A N 1
ATOM 725 C CA . GLU A 1 97 ? -27.297 9.680 54.999 1.00 51.12 97 GLU A CA 1
ATOM 726 C C . GLU A 1 97 ? -27.770 8.363 54.380 1.00 51.12 97 GLU A C 1
ATOM 728 O O . GLU A 1 97 ? -27.554 7.273 54.905 1.00 51.12 97 GLU A O 1
ATOM 733 N N . THR A 1 98 ? -28.463 8.475 53.250 1.00 61.84 98 THR A N 1
ATOM 734 C CA . THR A 1 98 ? -28.699 7.336 52.373 1.00 61.84 98 THR A CA 1
ATOM 735 C C . THR A 1 98 ? -27.329 6.943 51.827 1.00 61.84 98 THR A C 1
ATOM 737 O O . THR A 1 98 ? -26.664 7.808 51.249 1.00 61.84 98 THR A O 1
ATOM 740 N N . PRO A 1 99 ? -26.868 5.694 52.016 1.00 63.28 99 PRO A N 1
ATOM 741 C CA . PRO A 1 99 ? -25.579 5.272 51.493 1.00 63.28 99 PRO A CA 1
ATOM 742 C C . PRO A 1 99 ? -25.559 5.521 49.985 1.00 63.28 99 PRO A C 1
ATOM 744 O O . PRO A 1 99 ? -26.405 5.018 49.245 1.00 63.28 99 PRO A O 1
ATOM 747 N N . SER A 1 100 ? -24.613 6.357 49.555 1.00 64.94 100 SER A N 1
ATOM 748 C CA . SER A 1 100 ? -24.370 6.662 48.149 1.00 64.94 100 SER A CA 1
ATOM 749 C C . SER A 1 100 ? -24.195 5.344 47.385 1.00 64.94 100 SER A C 1
ATOM 751 O O . SER A 1 100 ? -23.397 4.509 47.830 1.00 64.94 100 SER A O 1
ATOM 753 N N . PRO A 1 101 ? -24.935 5.102 46.286 1.00 70.44 101 PRO A N 1
ATOM 754 C CA . PRO A 1 101 ? -24.785 3.874 45.523 1.00 70.44 101 PRO A CA 1
ATOM 755 C C . PRO A 1 101 ? -23.328 3.753 45.078 1.00 70.44 101 PRO A C 1
ATOM 757 O O . PRO A 1 101 ? -22.774 4.667 44.466 1.00 70.44 101 PRO A O 1
ATOM 760 N N . THR A 1 102 ? -22.699 2.625 45.415 1.00 70.56 102 THR A N 1
ATOM 761 C CA . THR A 1 102 ? -21.372 2.275 44.912 1.00 70.56 102 THR A CA 1
ATOM 762 C C . THR A 1 102 ? -21.393 2.431 43.390 1.00 70.56 102 THR A C 1
ATOM 764 O O . THR A 1 102 ? -22.259 1.827 42.749 1.00 70.56 102 THR A O 1
ATOM 767 N N . PRO A 1 103 ? -20.510 3.258 42.798 1.00 73.50 103 PRO A N 1
ATOM 768 C CA . PRO A 1 103 ? -20.489 3.417 41.355 1.00 73.50 103 PRO A CA 1
ATOM 769 C C . PRO A 1 103 ? -20.289 2.038 40.712 1.00 73.50 103 PRO A C 1
ATOM 771 O O . PRO A 1 103 ? -19.509 1.233 41.236 1.00 73.50 103 PRO A O 1
ATOM 774 N N . PRO A 1 104 ? -20.998 1.734 39.609 1.00 73.12 104 PRO A N 1
ATOM 775 C CA . PRO A 1 104 ? -20.791 0.489 38.884 1.00 73.12 104 PRO A CA 1
ATOM 776 C C . PRO A 1 104 ? -19.304 0.360 38.530 1.00 73.12 104 PRO A C 1
ATOM 778 O O . PRO A 1 104 ? -18.661 1.380 38.259 1.00 73.12 104 PRO A O 1
ATOM 781 N N . PRO A 1 105 ? -18.736 -0.860 38.555 1.00 66.50 105 PRO A N 1
ATOM 782 C CA . PRO A 1 105 ? -17.331 -1.052 38.236 1.00 66.50 105 PRO A CA 1
ATOM 783 C C . PRO A 1 105 ? -17.038 -0.426 36.873 1.00 66.50 105 PRO A C 1
ATOM 785 O O . PRO A 1 105 ? -17.694 -0.750 35.881 1.00 66.50 105 PRO A O 1
ATOM 788 N N . THR A 1 106 ? -16.068 0.490 36.837 1.00 69.69 106 THR A N 1
ATOM 789 C CA . THR A 1 106 ? -15.539 1.041 35.589 1.00 69.69 106 THR A CA 1
ATOM 790 C C . THR A 1 106 ? -15.152 -0.137 34.697 1.00 69.69 106 THR A C 1
ATOM 792 O O . THR A 1 106 ? -14.359 -0.973 35.146 1.00 69.69 106 THR A O 1
ATOM 795 N N . PRO A 1 107 ? -15.707 -0.256 33.476 1.00 66.88 107 PRO A N 1
ATOM 796 C CA . PRO A 1 107 ? -15.363 -1.361 32.598 1.00 66.88 107 PRO A CA 1
ATOM 797 C C . PRO A 1 107 ? -13.851 -1.360 32.391 1.00 66.88 107 PRO A C 1
ATOM 799 O O . PRO A 1 107 ? -13.254 -0.333 32.064 1.00 66.88 107 PRO A O 1
ATOM 802 N N . THR A 1 108 ? -13.223 -2.509 32.630 1.00 60.94 108 THR A N 1
ATOM 803 C CA . THR A 1 108 ? -11.809 -2.708 32.326 1.00 60.94 108 THR A CA 1
ATOM 804 C C . THR A 1 108 ? -11.602 -2.402 30.840 1.00 60.94 108 THR A C 1
ATOM 806 O O . THR A 1 108 ? -12.353 -2.942 30.021 1.00 60.94 108 THR A O 1
ATOM 809 N N . PRO A 1 109 ? -10.645 -1.532 30.464 1.00 63.88 109 PRO A N 1
ATOM 810 C CA . PRO A 1 109 ? -10.411 -1.215 29.062 1.00 63.88 109 PRO A CA 1
ATOM 811 C C . PRO A 1 109 ? -10.125 -2.511 28.301 1.00 63.88 109 PRO A C 1
ATOM 813 O O . PRO A 1 109 ? -9.207 -3.258 28.641 1.00 63.88 109 PRO A O 1
ATOM 816 N N . THR A 1 110 ? -10.960 -2.804 27.302 1.00 67.94 110 THR A N 1
ATOM 817 C CA . THR A 1 110 ? -10.706 -3.901 26.365 1.00 67.94 110 THR A CA 1
ATOM 818 C C . THR A 1 110 ? -9.464 -3.519 25.575 1.00 67.94 110 THR A C 1
ATOM 820 O O . THR A 1 110 ? -9.411 -2.418 25.035 1.00 67.94 110 THR A O 1
ATOM 823 N N . ALA A 1 111 ? -8.450 -4.387 25.567 1.00 71.88 111 ALA A N 1
ATOM 824 C CA . ALA A 1 111 ? -7.221 -4.140 24.824 1.00 71.88 111 ALA A CA 1
ATOM 825 C C . ALA A 1 111 ? -7.545 -3.824 23.354 1.00 71.88 111 ALA A C 1
ATOM 827 O O . ALA A 1 111 ? -8.354 -4.523 22.739 1.00 71.88 111 ALA A O 1
ATOM 828 N N . ASP A 1 112 ? -6.928 -2.773 22.809 1.00 77.50 112 ASP A N 1
ATOM 829 C CA . ASP A 1 112 ? -7.144 -2.360 21.423 1.00 77.50 112 ASP A CA 1
ATOM 830 C C . ASP A 1 112 ? -6.773 -3.486 20.440 1.00 77.50 112 ASP A C 1
ATOM 832 O O . ASP A 1 112 ? -5.814 -4.233 20.685 1.00 77.50 112 ASP A O 1
ATOM 836 N N . PRO A 1 113 ? -7.478 -3.609 19.299 1.00 85.19 113 PRO A N 1
ATOM 837 C CA . PRO A 1 113 ? -7.098 -4.560 18.263 1.00 85.19 113 PRO A CA 1
ATOM 838 C C . PRO A 1 113 ? -5.673 -4.268 17.770 1.00 85.19 113 PRO A C 1
ATOM 840 O O . PRO A 1 113 ? -5.280 -3.118 17.591 1.00 85.19 113 PRO A O 1
ATOM 843 N N . GLN A 1 114 ? -4.880 -5.313 17.537 1.00 88.50 114 GLN A N 1
ATOM 844 C CA . GLN A 1 114 ? -3.511 -5.177 17.034 1.00 88.50 114 GLN A CA 1
ATOM 845 C C . GLN A 1 114 ? -3.462 -5.299 15.509 1.00 88.50 114 GLN A C 1
ATOM 847 O O . GLN A 1 114 ? -4.248 -6.022 14.894 1.00 88.50 114 GLN A O 1
ATOM 852 N N . MET A 1 115 ? -2.494 -4.619 14.898 1.00 91.56 115 MET A N 1
ATOM 853 C CA . MET A 1 115 ? -2.227 -4.689 13.467 1.00 91.56 115 MET A CA 1
ATOM 854 C C . MET A 1 115 ? -1.787 -6.110 13.070 1.00 91.56 115 MET A C 1
ATOM 856 O O . MET A 1 115 ? -0.780 -6.594 13.597 1.00 91.56 115 MET A O 1
ATOM 860 N N . PRO A 1 116 ? -2.484 -6.782 12.139 1.00 92.38 116 PRO A N 1
ATOM 861 C CA . PRO A 1 116 ? -2.081 -8.097 11.657 1.00 92.38 116 PRO A CA 1
ATOM 862 C C . PRO A 1 116 ? -0.818 -8.000 10.793 1.00 92.38 116 PRO A C 1
ATOM 864 O O . PRO A 1 116 ? -0.515 -6.943 10.238 1.00 92.38 116 PRO A O 1
ATOM 867 N N . ASP A 1 117 ? -0.092 -9.110 10.658 1.00 96.31 117 ASP A N 1
ATOM 868 C CA . ASP A 1 117 ? 0.962 -9.234 9.650 1.00 96.31 117 ASP A CA 1
ATOM 869 C C . ASP A 1 117 ? 0.334 -9.573 8.296 1.00 96.31 117 ASP A C 1
ATOM 871 O O . ASP A 1 117 ? -0.268 -10.634 8.120 1.00 96.31 117 ASP A O 1
ATOM 875 N N . VAL A 1 118 ? 0.431 -8.635 7.362 1.00 95.31 118 VAL A N 1
ATOM 876 C CA . VAL A 1 118 ? -0.090 -8.740 5.996 1.00 95.31 118 VAL A CA 1
ATOM 877 C C . VAL A 1 118 ? 1.027 -8.676 4.953 1.00 95.31 118 VAL A C 1
ATOM 879 O O . VAL A 1 118 ? 0.743 -8.627 3.754 1.00 95.31 118 VAL A O 1
ATOM 882 N N . VAL A 1 119 ? 2.295 -8.675 5.375 1.00 95.62 119 VAL A N 1
ATOM 883 C CA . VAL A 1 119 ? 3.437 -8.689 4.453 1.00 95.62 119 VAL A CA 1
ATOM 884 C C . VAL A 1 119 ? 3.453 -10.005 3.669 1.00 95.62 119 VAL A C 1
ATOM 886 O O . VAL A 1 119 ? 3.113 -11.067 4.185 1.00 95.62 119 VAL A O 1
ATOM 889 N N . ASN A 1 120 ? 3.835 -9.939 2.393 1.00 95.06 120 ASN A N 1
ATOM 890 C CA . ASN A 1 120 ? 3.802 -11.039 1.422 1.00 95.06 120 ASN A CA 1
ATOM 891 C C . ASN A 1 120 ? 2.397 -11.564 1.064 1.00 95.06 120 ASN A C 1
ATOM 893 O O . ASN A 1 120 ? 2.281 -12.585 0.385 1.00 95.06 120 ASN A O 1
ATOM 897 N N . MET A 1 121 ? 1.323 -10.879 1.470 1.00 96.38 121 MET A N 1
ATOM 898 C CA . MET A 1 121 ? -0.036 -11.187 1.016 1.00 96.38 121 MET A CA 1
ATOM 899 C C . MET A 1 121 ? -0.425 -10.341 -0.207 1.00 96.38 121 MET A C 1
ATOM 901 O O . MET A 1 121 ? 0.096 -9.238 -0.373 1.00 96.38 121 MET A O 1
ATOM 905 N N . PRO A 1 122 ? -1.371 -10.803 -1.045 1.00 97.00 122 PRO A N 1
ATOM 906 C CA . PRO A 1 122 ? -2.007 -9.946 -2.043 1.00 97.00 122 PRO A CA 1
ATOM 907 C C . PRO A 1 122 ? -2.759 -8.786 -1.376 1.00 97.00 122 PRO A C 1
ATOM 909 O O . PRO A 1 122 ? -3.424 -8.994 -0.352 1.00 97.00 122 PRO A O 1
ATOM 912 N N . TYR A 1 123 ? -2.706 -7.591 -1.965 1.00 96.50 123 TYR A N 1
ATOM 913 C CA . TYR A 1 123 ? -3.333 -6.380 -1.426 1.00 96.50 123 TYR A CA 1
ATOM 914 C C . TYR A 1 123 ? -4.824 -6.561 -1.141 1.00 96.50 123 TYR A C 1
ATOM 916 O O . TYR A 1 123 ? -5.283 -6.181 -0.065 1.00 96.50 123 TYR A O 1
ATOM 924 N N . GLY A 1 124 ? -5.570 -7.205 -2.042 1.00 95.06 124 GLY A N 1
ATOM 925 C CA . GLY A 1 124 ? -7.001 -7.442 -1.856 1.00 95.06 124 GLY A CA 1
ATOM 926 C C . GLY A 1 124 ? -7.280 -8.187 -0.547 1.00 95.06 124 GLY A C 1
ATOM 927 O O . GLY A 1 124 ? -8.067 -7.726 0.280 1.00 95.06 124 GLY A O 1
ATOM 928 N N . LYS A 1 125 ? -6.524 -9.265 -0.283 1.00 95.88 125 LYS A N 1
ATOM 929 C CA . LYS A 1 125 ? -6.634 -10.038 0.966 1.00 95.88 125 LYS A CA 1
ATOM 930 C C . LYS A 1 125 ? -6.196 -9.244 2.195 1.00 95.88 125 LYS A C 1
ATOM 932 O O . LYS A 1 125 ? -6.849 -9.336 3.234 1.00 95.88 125 LYS A O 1
ATOM 937 N N . ALA A 1 126 ? -5.107 -8.486 2.085 1.00 95.19 126 ALA A N 1
ATOM 938 C CA . ALA A 1 126 ? -4.624 -7.633 3.166 1.00 95.19 126 ALA A CA 1
ATOM 939 C C . ALA A 1 126 ? -5.664 -6.562 3.537 1.00 95.19 126 ALA A C 1
ATOM 941 O O . ALA A 1 126 ? -5.966 -6.368 4.715 1.00 95.19 126 ALA A O 1
ATOM 942 N N . SER A 1 127 ? -6.269 -5.917 2.536 1.00 94.12 127 SER A N 1
ATOM 943 C CA . SER A 1 127 ? -7.297 -4.895 2.734 1.00 94.12 127 SER A CA 1
ATOM 944 C C . SER A 1 127 ? -8.539 -5.471 3.419 1.00 94.12 127 SER A C 1
ATOM 946 O O . SER A 1 127 ? -9.067 -4.860 4.343 1.00 94.12 127 SER A O 1
ATOM 948 N N . ASP A 1 128 ? -8.970 -6.676 3.043 1.00 94.12 128 ASP A N 1
ATOM 949 C CA . ASP A 1 128 ? -10.135 -7.333 3.641 1.00 94.12 128 ASP A CA 1
ATOM 950 C C . ASP A 1 128 ? -9.895 -7.777 5.086 1.00 94.12 128 ASP A C 1
ATOM 952 O O . ASP A 1 128 ? -10.831 -7.800 5.888 1.00 94.12 128 ASP A O 1
ATOM 956 N N . ALA A 1 129 ? -8.655 -8.120 5.441 1.00 92.44 129 ALA A N 1
ATOM 957 C CA . ALA A 1 129 ? -8.282 -8.373 6.828 1.00 92.44 129 ALA A CA 1
ATOM 958 C C . ALA A 1 129 ? -8.332 -7.080 7.657 1.00 92.44 129 ALA A C 1
ATOM 960 O O . ALA A 1 129 ? -8.878 -7.079 8.760 1.00 92.44 129 ALA A O 1
ATOM 961 N N . LEU A 1 130 ? -7.821 -5.975 7.109 1.00 90.75 130 LEU A N 1
ATOM 962 C CA . LEU A 1 130 ? -7.745 -4.690 7.807 1.00 90.75 130 LEU A CA 1
ATOM 963 C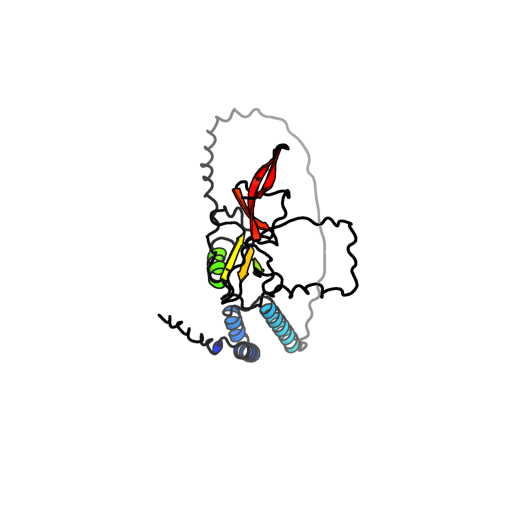 C . LEU A 1 130 ? -9.115 -4.018 7.969 1.00 90.75 130 LEU A C 1
ATOM 965 O O . LEU A 1 130 ? -9.405 -3.513 9.050 1.00 90.75 130 LEU A O 1
ATOM 969 N N . LYS A 1 131 ? -10.005 -4.102 6.972 1.00 89.88 131 LYS A N 1
ATOM 970 C CA . LYS A 1 131 ? -11.388 -3.580 7.050 1.00 89.88 131 LYS A CA 1
ATOM 971 C C . LYS A 1 131 ? -12.223 -4.184 8.189 1.00 89.88 131 LYS A C 1
ATOM 973 O O . LYS A 1 131 ? -13.249 -3.625 8.548 1.00 89.88 131 LYS A O 1
ATOM 978 N N . LYS A 1 132 ? -11.830 -5.343 8.732 1.00 88.06 132 LYS A N 1
ATOM 979 C CA . LYS A 1 132 ? -12.505 -5.975 9.884 1.00 88.06 132 LYS A CA 1
ATOM 980 C C . LYS A 1 132 ? -12.056 -5.404 11.228 1.00 88.06 132 LYS A C 1
ATOM 982 O O . LYS A 1 132 ? -12.684 -5.695 12.239 1.00 88.06 132 LYS A O 1
ATOM 987 N N . LEU A 1 133 ? -10.942 -4.674 11.240 1.00 87.81 133 LEU A N 1
ATOM 988 C CA . LEU A 1 133 ? -10.274 -4.181 12.444 1.00 87.81 133 LEU A CA 1
ATOM 989 C C . LEU A 1 133 ? -10.344 -2.658 12.560 1.00 87.81 133 LEU A C 1
ATOM 991 O O . LEU A 1 133 ? -10.320 -2.137 13.670 1.00 87.81 133 LEU A O 1
ATOM 995 N N . VAL A 1 134 ? -10.405 -1.953 11.427 1.00 86.56 134 VAL A N 1
ATOM 996 C CA . VAL A 1 134 ? -10.484 -0.492 11.373 1.00 86.56 134 VAL A CA 1
ATOM 997 C C . VAL A 1 134 ? -11.642 -0.041 10.490 1.00 86.56 134 VAL A C 1
ATOM 999 O O . VAL A 1 134 ? -11.853 -0.575 9.403 1.00 86.56 134 VAL A O 1
ATOM 1002 N N . ASP A 1 135 ? -12.353 0.994 10.938 1.00 79.62 135 ASP A N 1
ATOM 1003 C CA . ASP A 1 135 ? -13.397 1.660 10.145 1.00 79.62 135 ASP A CA 1
ATOM 1004 C C . ASP A 1 135 ? -12.802 2.593 9.071 1.00 79.62 135 ASP A C 1
ATOM 1006 O O . ASP A 1 135 ? -13.468 2.980 8.107 1.00 79.62 135 ASP A O 1
ATOM 1010 N N . GLY A 1 136 ? -11.527 2.968 9.234 1.00 74.38 136 GLY A N 1
ATOM 1011 C CA . GLY A 1 136 ? -10.748 3.706 8.245 1.00 74.38 136 GLY A CA 1
ATOM 1012 C C . GLY A 1 136 ? -10.351 2.832 7.052 1.00 74.38 136 GLY A C 1
ATOM 1013 O O . GLY A 1 136 ? -10.006 1.664 7.199 1.00 74.38 136 GLY A O 1
ATOM 1014 N N . GLY A 1 137 ? -10.368 3.404 5.846 1.00 80.69 137 GLY A N 1
ATOM 1015 C CA . GLY A 1 137 ? -9.843 2.719 4.661 1.00 80.69 137 GLY A CA 1
ATOM 1016 C C . GLY A 1 137 ? -8.337 2.449 4.763 1.00 80.69 137 GLY A C 1
ATOM 1017 O O . GLY A 1 137 ? -7.629 3.094 5.531 1.00 80.69 137 GLY A O 1
ATOM 1018 N N . THR A 1 138 ? -7.835 1.511 3.963 1.00 89.56 138 THR A N 1
ATOM 1019 C CA . THR A 1 138 ? -6.395 1.267 3.798 1.00 89.56 138 THR A CA 1
ATOM 1020 C C . THR A 1 138 ? -5.829 2.142 2.689 1.00 89.56 138 THR A C 1
ATOM 1022 O O . THR A 1 138 ? -6.377 2.177 1.586 1.00 89.56 138 THR A O 1
ATOM 1025 N N . GLU A 1 139 ? -4.712 2.816 2.945 1.00 91.12 139 GLU A N 1
ATOM 1026 C CA . GLU A 1 139 ? -4.008 3.601 1.932 1.00 91.12 139 GLU A CA 1
ATOM 1027 C C . GLU A 1 139 ? -2.996 2.712 1.209 1.00 91.12 139 GLU A C 1
ATOM 1029 O O . GLU A 1 139 ? -2.085 2.159 1.825 1.00 91.12 139 GLU A O 1
ATOM 1034 N N . ALA A 1 140 ? -3.163 2.565 -0.104 1.00 94.06 140 ALA A N 1
ATOM 1035 C CA . ALA A 1 140 ? -2.218 1.853 -0.951 1.00 94.06 140 ALA A CA 1
ATOM 1036 C C . ALA A 1 140 ? -1.201 2.814 -1.565 1.00 94.06 140 ALA A C 1
ATOM 1038 O O . ALA A 1 140 ? -1.556 3.875 -2.080 1.00 94.06 140 ALA A O 1
ATOM 1039 N N . TYR A 1 141 ? 0.058 2.396 -1.566 1.00 94.56 141 TYR A N 1
ATOM 1040 C CA . TYR A 1 141 ? 1.162 3.073 -2.229 1.00 94.56 141 TYR A CA 1
ATOM 1041 C C . TYR A 1 141 ? 1.970 2.056 -3.025 1.00 94.56 141 TYR A C 1
ATOM 1043 O O . TYR A 1 141 ? 2.063 0.889 -2.648 1.00 94.56 141 TYR A O 1
ATOM 1051 N N . SER A 1 142 ? 2.624 2.499 -4.094 1.00 94.50 142 SER A N 1
ATOM 1052 C CA . SER A 1 142 ? 3.666 1.682 -4.709 1.00 94.50 142 SER A CA 1
ATOM 1053 C C . SER A 1 142 ? 4.845 1.521 -3.740 1.00 94.50 142 SER A C 1
ATOM 1055 O O . SER A 1 142 ? 5.187 2.431 -2.975 1.00 94.50 142 SER A O 1
ATOM 1057 N N . ALA A 1 143 ? 5.462 0.342 -3.734 1.00 94.38 143 ALA A N 1
ATOM 1058 C CA . ALA A 1 143 ? 6.740 0.118 -3.064 1.00 94.38 143 ALA A CA 1
ATOM 1059 C C . ALA A 1 143 ? 7.899 0.814 -3.801 1.00 94.38 143 ALA A C 1
ATOM 1061 O O . ALA A 1 143 ? 8.950 1.047 -3.192 1.00 94.38 143 ALA A O 1
ATOM 1062 N N . TYR A 1 144 ? 7.682 1.171 -5.071 1.00 92.44 144 TYR A N 1
ATOM 1063 C CA . TYR A 1 144 ? 8.659 1.805 -5.943 1.00 92.44 144 TYR A CA 1
ATOM 1064 C C . TYR A 1 144 ? 8.292 3.242 -6.302 1.00 92.44 144 TYR A C 1
ATOM 1066 O O . TYR A 1 144 ? 7.114 3.580 -6.396 1.00 92.44 144 TYR A O 1
ATOM 1074 N N . THR A 1 145 ? 9.294 4.089 -6.529 1.00 90.50 145 THR A N 1
ATOM 1075 C CA . THR A 1 145 ? 9.089 5.507 -6.888 1.00 90.50 145 THR A CA 1
ATOM 1076 C C . THR A 1 145 ? 8.732 5.727 -8.352 1.00 90.50 145 THR A C 1
ATOM 1078 O O . THR A 1 145 ? 8.065 6.705 -8.671 1.00 90.50 145 THR A O 1
ATOM 1081 N N . ASP A 1 146 ? 9.185 4.842 -9.234 1.00 89.19 146 ASP A N 1
ATOM 1082 C CA . ASP A 1 146 ? 9.022 4.896 -10.693 1.00 89.19 146 ASP A CA 1
ATOM 1083 C C . ASP A 1 146 ? 7.868 4.025 -11.206 1.00 89.19 146 ASP A C 1
ATOM 1085 O O . ASP A 1 146 ? 7.589 4.002 -12.402 1.00 89.19 146 ASP A O 1
ATOM 1089 N N . VAL A 1 147 ? 7.192 3.302 -10.313 1.00 91.31 147 VAL A N 1
ATOM 1090 C CA . VAL A 1 147 ? 6.046 2.465 -10.665 1.00 91.31 147 VAL A CA 1
ATOM 1091 C C . VAL A 1 147 ? 4.775 3.133 -10.174 1.00 91.31 147 VAL A C 1
ATOM 1093 O O . VAL A 1 147 ? 4.543 3.237 -8.967 1.00 91.31 147 VAL A O 1
ATOM 1096 N N . GLU A 1 148 ? 3.930 3.543 -11.114 1.00 91.31 148 GLU A N 1
ATOM 1097 C CA . GLU A 1 148 ? 2.607 4.077 -10.808 1.00 91.31 148 GLU A CA 1
ATOM 1098 C C . GLU A 1 148 ? 1.677 2.986 -10.271 1.00 91.31 148 GLU A C 1
ATOM 1100 O O . GLU A 1 148 ? 1.617 1.866 -10.785 1.00 91.31 148 GLU A O 1
ATOM 1105 N N . LEU A 1 149 ? 0.914 3.329 -9.233 1.00 93.38 149 LEU A N 1
ATOM 1106 C CA . LEU A 1 149 ? -0.091 2.435 -8.678 1.00 93.38 149 LEU A CA 1
ATOM 1107 C C . LEU A 1 149 ? -1.336 2.440 -9.575 1.00 93.38 149 LEU A C 1
ATOM 1109 O O . LEU A 1 149 ? -2.104 3.403 -9.589 1.00 93.38 149 LEU A O 1
ATOM 1113 N N . VAL A 1 150 ? -1.541 1.352 -10.315 1.00 91.31 150 VAL A N 1
ATOM 1114 C CA . VAL A 1 150 ? -2.741 1.160 -11.143 1.00 91.31 150 VAL A CA 1
ATOM 1115 C C . VAL A 1 150 ? -3.986 0.947 -10.275 1.00 91.31 150 VAL A C 1
ATOM 1117 O O . VAL A 1 150 ? -3.898 0.478 -9.142 1.00 91.31 150 VAL A O 1
ATOM 1120 N N . ASN A 1 151 ? -5.173 1.266 -10.802 1.00 88.12 151 ASN A N 1
ATOM 1121 C CA . ASN A 1 151 ? -6.427 1.131 -10.044 1.00 88.12 151 ASN A CA 1
ATOM 1122 C C . ASN A 1 151 ? -6.714 -0.320 -9.608 1.00 88.12 151 ASN A C 1
ATOM 1124 O O . ASN A 1 151 ? -7.210 -0.521 -8.506 1.00 88.12 151 ASN A O 1
ATOM 1128 N N . ASP A 1 152 ? -6.371 -1.310 -10.437 1.00 91.31 152 ASP A N 1
ATOM 1129 C CA . ASP A 1 152 ? -6.618 -2.737 -10.187 1.00 91.31 152 ASP A CA 1
ATOM 1130 C C . ASP A 1 152 ? -5.369 -3.421 -9.588 1.00 91.31 152 ASP A C 1
ATOM 1132 O O . ASP A 1 152 ? -4.737 -4.272 -10.214 1.00 91.31 152 ASP A O 1
ATOM 1136 N N . HIS A 1 153 ? -4.963 -3.008 -8.384 1.00 94.31 153 HIS A N 1
ATOM 1137 C CA . HIS A 1 153 ? -3.757 -3.509 -7.701 1.00 94.31 153 HIS A CA 1
ATOM 1138 C C . HIS A 1 153 ? -4.042 -4.588 -6.642 1.00 94.31 153 HIS A C 1
ATOM 1140 O O . HIS A 1 153 ? -3.178 -4.889 -5.822 1.00 94.31 153 HIS A O 1
ATOM 1146 N N . ASP A 1 154 ? -5.226 -5.206 -6.651 1.00 94.94 154 ASP A N 1
ATOM 1147 C CA . ASP A 1 154 ? -5.617 -6.213 -5.649 1.00 94.94 154 ASP A CA 1
ATOM 1148 C C . ASP A 1 154 ? -4.701 -7.448 -5.629 1.00 94.94 154 ASP A C 1
ATOM 1150 O O . ASP A 1 154 ? -4.490 -8.051 -4.572 1.00 94.94 154 ASP A O 1
ATOM 1154 N N . ASP A 1 155 ? -4.124 -7.797 -6.779 1.00 95.69 155 ASP A N 1
ATOM 1155 C CA . ASP A 1 155 ? -3.203 -8.928 -6.930 1.00 95.69 155 ASP A CA 1
ATOM 1156 C C . ASP A 1 155 ? -1.735 -8.557 -6.643 1.00 95.69 155 ASP A C 1
ATOM 1158 O O . ASP A 1 155 ? -0.855 -9.417 -6.708 1.00 95.69 155 ASP A O 1
ATOM 1162 N N . TRP A 1 156 ? -1.443 -7.289 -6.331 1.00 97.44 156 TRP A N 1
ATOM 1163 C CA . TRP A 1 156 ? -0.087 -6.846 -6.006 1.00 97.44 156 TRP A CA 1
ATOM 1164 C C . TRP A 1 156 ? 0.314 -7.322 -4.611 1.00 97.44 156 TRP A C 1
ATOM 1166 O O . TRP A 1 156 ? -0.504 -7.371 -3.690 1.00 97.44 156 TRP A O 1
ATOM 1176 N N . THR A 1 157 ? 1.589 -7.651 -4.436 1.00 97.38 157 THR A N 1
ATOM 1177 C CA . THR A 1 157 ? 2.101 -8.189 -3.172 1.00 97.38 157 THR A CA 1
ATOM 1178 C C . THR A 1 157 ? 2.418 -7.059 -2.205 1.00 97.38 157 THR A C 1
ATOM 1180 O O . THR A 1 157 ? 3.138 -6.124 -2.553 1.00 97.38 157 THR A O 1
ATOM 1183 N N . VAL A 1 158 ? 1.942 -7.155 -0.967 1.00 97.31 158 VAL A N 1
ATOM 1184 C CA . VAL A 1 158 ? 2.309 -6.231 0.108 1.00 97.31 158 VAL A CA 1
ATOM 1185 C C . VAL A 1 158 ? 3.765 -6.443 0.511 1.00 97.31 158 VAL A C 1
ATOM 1187 O O . VAL A 1 158 ? 4.142 -7.514 0.979 1.00 97.31 158 VAL A O 1
ATOM 1190 N N . CYS A 1 159 ? 4.573 -5.395 0.386 1.00 96.56 159 CYS A N 1
ATOM 1191 C CA . CYS A 1 159 ? 5.984 -5.405 0.762 1.00 96.56 159 CYS A CA 1
ATOM 1192 C C . CYS A 1 159 ? 6.238 -4.761 2.118 1.00 96.56 159 CYS A C 1
ATOM 1194 O O . CYS A 1 159 ? 7.097 -5.210 2.872 1.00 96.56 159 CYS A O 1
ATOM 1196 N N . PHE A 1 160 ? 5.492 -3.704 2.439 1.00 94.88 160 PHE A N 1
ATOM 1197 C CA . PHE A 1 160 ? 5.621 -3.026 3.720 1.00 94.88 160 PHE A CA 1
ATOM 1198 C C . PHE A 1 160 ? 4.254 -2.620 4.238 1.00 94.88 160 PHE A C 1
ATOM 1200 O O . PHE A 1 160 ? 3.435 -2.080 3.494 1.00 94.88 160 PHE A O 1
ATOM 1207 N N . GLN A 1 161 ? 4.058 -2.795 5.537 1.00 94.19 161 GLN A N 1
ATOM 1208 C CA . GLN A 1 161 ? 2.900 -2.285 6.253 1.00 94.19 161 GLN A CA 1
ATOM 1209 C C . GLN A 1 161 ? 3.316 -1.214 7.257 1.00 94.19 161 GLN A C 1
ATOM 1211 O O . GLN A 1 161 ? 4.437 -1.210 7.773 1.00 94.19 161 GLN A O 1
ATOM 1216 N N . SER A 1 162 ? 2.410 -0.283 7.513 1.00 91.62 162 SER A N 1
ATOM 1217 C CA . SER A 1 162 ? 2.517 0.694 8.584 1.00 91.62 162 SER A CA 1
ATOM 1218 C C . SER A 1 162 ? 1.121 0.911 9.165 1.00 91.62 162 SER A C 1
ATOM 1220 O O . SER A 1 162 ? 0.241 1.343 8.419 1.00 91.62 162 SER A O 1
ATOM 1222 N N . PRO A 1 163 ? 0.899 0.666 10.464 1.00 90.69 163 PRO A N 1
ATOM 1223 C CA . PRO A 1 163 ? 1.885 0.274 11.477 1.00 90.69 163 PRO A CA 1
ATOM 1224 C C . PRO A 1 163 ? 2.421 -1.167 11.319 1.00 90.69 163 PRO A C 1
ATOM 1226 O O . PRO A 1 163 ? 1.918 -1.957 10.518 1.00 90.69 163 PRO A O 1
ATOM 1229 N N . SER A 1 164 ? 3.492 -1.495 12.050 1.00 88.69 164 SER A N 1
ATOM 1230 C CA . SER A 1 164 ? 4.098 -2.836 12.046 1.00 88.69 164 SER A CA 1
ATOM 1231 C C . SER A 1 164 ? 3.176 -3.863 12.702 1.00 88.69 164 SER A C 1
ATOM 1233 O O . SER A 1 164 ? 2.364 -3.509 13.559 1.00 88.69 164 SER A O 1
ATOM 1235 N N . ALA A 1 165 ? 3.321 -5.136 12.337 1.00 90.75 165 ALA A N 1
ATOM 1236 C CA . ALA A 1 165 ? 2.551 -6.220 12.938 1.00 90.75 165 ALA A CA 1
ATOM 1237 C C . ALA A 1 165 ? 2.665 -6.208 14.476 1.00 90.75 165 ALA A C 1
ATOM 1239 O O . ALA A 1 165 ? 3.725 -5.911 15.028 1.00 90.75 165 ALA A O 1
ATOM 1240 N N . GLY A 1 166 ? 1.557 -6.480 15.165 1.00 88.25 166 GLY A N 1
ATOM 1241 C CA . GLY A 1 166 ? 1.461 -6.441 16.627 1.00 88.25 166 GLY A CA 1
ATOM 1242 C C . GLY A 1 166 ? 1.340 -5.037 17.233 1.00 88.25 166 GLY A C 1
ATOM 1243 O O . GLY A 1 166 ? 1.114 -4.913 18.435 1.00 88.25 166 GLY A O 1
ATOM 1244 N N . THR A 1 167 ? 1.441 -3.969 16.440 1.00 89.25 167 THR A N 1
ATOM 1245 C CA . THR A 1 167 ? 1.228 -2.605 16.951 1.00 89.25 167 THR A CA 1
ATOM 1246 C C . THR A 1 167 ? -0.258 -2.393 17.270 1.00 89.25 167 THR A C 1
ATOM 1248 O O . THR A 1 167 ? -1.086 -2.701 16.410 1.00 89.25 167 THR A O 1
ATOM 1251 N N . PRO A 1 168 ? -0.625 -1.866 18.452 1.00 86.31 168 PRO A N 1
ATOM 1252 C CA . PRO A 1 168 ? -2.013 -1.529 18.769 1.00 86.31 168 PRO A CA 1
ATOM 1253 C C . PRO A 1 168 ? -2.595 -0.498 17.794 1.00 86.31 168 PRO A C 1
ATOM 1255 O O . PRO A 1 168 ? -1.951 0.505 17.478 1.00 86.31 168 PRO A O 1
ATOM 1258 N N . LEU A 1 169 ? -3.820 -0.729 17.331 1.00 83.19 169 LEU A N 1
ATOM 1259 C CA . LEU A 1 169 ? -4.574 0.169 16.457 1.00 83.19 169 LEU A CA 1
ATOM 1260 C C . LEU A 1 169 ? -5.473 1.088 17.303 1.00 83.19 169 LEU A C 1
ATOM 1262 O O . LEU A 1 169 ? -6.695 0.997 17.256 1.00 83.19 169 LEU A O 1
ATOM 1266 N N . ALA A 1 170 ? -4.869 1.967 18.103 1.00 70.19 170 ALA A N 1
ATOM 1267 C CA . ALA A 1 170 ? -5.594 2.904 18.968 1.00 70.19 170 ALA A CA 1
ATOM 1268 C C . ALA A 1 170 ? -5.802 4.284 18.300 1.00 70.19 170 ALA A C 1
ATOM 1270 O O . ALA A 1 170 ? -4.845 4.838 17.754 1.00 70.19 170 ALA A O 1
ATOM 1271 N N . PRO A 1 171 ? -6.973 4.934 18.454 1.00 64.69 171 PRO A N 1
ATOM 1272 C CA . PRO A 1 171 ? -8.292 4.502 17.990 1.00 64.69 171 PRO A CA 1
ATOM 1273 C C . PRO A 1 171 ? -8.508 4.773 16.477 1.00 64.69 171 PRO A C 1
ATOM 1275 O O . PRO A 1 171 ? -8.043 5.781 15.951 1.00 64.69 171 PRO A O 1
ATOM 1278 N N . ALA A 1 172 ? -9.249 3.876 15.809 1.00 55.31 172 ALA A N 1
ATOM 1279 C CA . ALA A 1 172 ? -10.035 3.950 14.550 1.00 55.31 172 ALA A CA 1
ATOM 1280 C C . ALA A 1 172 ? -9.552 4.711 13.276 1.00 55.31 172 ALA A C 1
ATOM 1282 O O . ALA A 1 172 ? -10.158 4.516 12.218 1.00 55.31 172 ALA A O 1
ATOM 1283 N N . HIS A 1 173 ? -8.512 5.557 13.294 1.00 54.06 173 HIS A N 1
ATOM 1284 C CA . HIS A 1 173 ? -8.296 6.569 12.239 1.00 54.06 173 HIS A CA 1
ATOM 1285 C C . HIS A 1 173 ? -6.881 6.735 11.669 1.00 54.06 173 HIS A C 1
ATOM 1287 O O . HIS A 1 173 ? -6.665 7.640 10.866 1.00 54.06 173 HIS A O 1
ATOM 1293 N N . ALA A 1 174 ? -5.924 5.855 11.944 1.00 63.09 174 ALA A N 1
ATOM 1294 C CA . ALA A 1 174 ? -4.709 5.825 11.128 1.00 63.09 174 ALA A CA 1
ATOM 1295 C C . ALA A 1 174 ? -4.912 4.820 9.995 1.00 63.09 174 ALA A C 1
ATOM 1297 O O . ALA A 1 174 ? -4.592 3.647 10.159 1.00 63.09 174 ALA A O 1
ATOM 1298 N N . ALA A 1 175 ? -5.497 5.275 8.882 1.00 81.69 175 ALA A N 1
ATOM 1299 C CA . ALA A 1 175 ? -5.598 4.513 7.641 1.00 81.69 175 ALA A CA 1
ATOM 1300 C C . ALA A 1 175 ? -4.280 3.750 7.396 1.00 81.69 175 ALA A C 1
ATOM 1302 O O . ALA A 1 175 ? -3.248 4.394 7.166 1.00 81.69 175 ALA A O 1
ATOM 1303 N N . PRO A 1 176 ? -4.256 2.409 7.532 1.00 89.19 176 PRO A N 1
ATOM 1304 C CA . PRO A 1 176 ? -3.005 1.676 7.464 1.00 89.19 176 PRO A CA 1
ATOM 1305 C C . PRO A 1 176 ? -2.378 1.880 6.092 1.00 89.19 176 PRO A C 1
ATOM 1307 O O . PRO A 1 176 ? -3.048 1.716 5.068 1.00 89.19 176 PRO A O 1
ATOM 1310 N N . LYS A 1 177 ? -1.097 2.247 6.076 1.00 92.94 177 LYS A N 1
ATOM 1311 C CA . LYS A 1 177 ? -0.351 2.482 4.841 1.00 92.94 177 LYS A CA 1
ATOM 1312 C C . LYS A 1 177 ? 0.287 1.184 4.400 1.00 92.94 177 LYS A C 1
ATOM 1314 O O . LYS A 1 177 ? 1.119 0.616 5.113 1.00 92.94 177 LYS A O 1
ATOM 1319 N N . ILE A 1 178 ? -0.088 0.743 3.214 1.00 94.75 178 ILE A N 1
ATOM 1320 C CA . ILE A 1 178 ? 0.341 -0.512 2.623 1.00 94.75 178 ILE A CA 1
ATOM 1321 C C . ILE A 1 178 ? 1.101 -0.189 1.342 1.00 94.75 178 ILE A C 1
ATOM 1323 O O . ILE A 1 178 ? 0.567 0.430 0.427 1.00 94.75 178 ILE A O 1
ATOM 1327 N N . HIS A 1 179 ? 2.363 -0.597 1.288 1.00 95.94 179 HIS A N 1
ATOM 1328 C CA . HIS A 1 179 ? 3.193 -0.457 0.100 1.00 95.94 179 HIS A CA 1
ATOM 1329 C C . HIS A 1 179 ? 3.226 -1.781 -0.650 1.00 95.94 179 HIS A C 1
ATOM 1331 O O . HIS A 1 179 ? 3.573 -2.807 -0.058 1.00 95.94 179 HIS A O 1
ATOM 1337 N N . VAL A 1 180 ? 2.900 -1.750 -1.937 1.00 97.06 180 VAL A N 1
ATOM 1338 C CA . VAL A 1 180 ? 2.728 -2.943 -2.767 1.00 97.06 180 VAL A CA 1
ATOM 1339 C C . VAL A 1 180 ? 3.683 -2.962 -3.957 1.00 97.06 180 VAL A C 1
ATOM 1341 O O . VAL A 1 180 ? 4.006 -1.916 -4.518 1.00 97.06 180 VAL A O 1
ATOM 1344 N N . ALA A 1 181 ? 4.134 -4.149 -4.351 1.00 96.50 181 ALA A N 1
ATOM 1345 C CA . ALA A 1 181 ? 4.921 -4.370 -5.560 1.00 96.50 181 ALA A CA 1
ATOM 1346 C C . ALA A 1 181 ? 4.088 -5.087 -6.636 1.00 96.50 181 ALA A C 1
ATOM 1348 O O . ALA A 1 181 ? 3.262 -5.941 -6.292 1.00 96.50 181 ALA A O 1
ATOM 1349 N N . PRO A 1 182 ? 4.323 -4.788 -7.928 1.00 94.56 182 PRO A N 1
ATO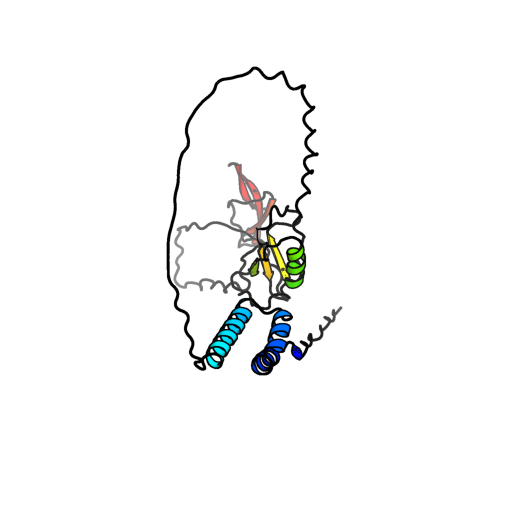M 1350 C CA . PRO A 1 182 ? 3.677 -5.496 -9.023 1.00 94.56 182 PRO A CA 1
ATOM 1351 C C . PRO A 1 182 ? 3.893 -7.015 -8.951 1.00 94.56 182 PRO A C 1
ATOM 1353 O O . PRO A 1 182 ? 4.934 -7.471 -8.462 1.00 94.56 182 PRO A O 1
ATOM 1356 N N . PRO A 1 183 ? 2.958 -7.816 -9.486 1.00 91.88 183 PRO A N 1
ATOM 1357 C CA . PRO A 1 183 ? 3.134 -9.256 -9.598 1.00 91.88 183 PRO A CA 1
ATOM 1358 C C . PRO A 1 183 ? 4.428 -9.612 -10.339 1.00 91.88 183 PRO A C 1
ATOM 1360 O O . PRO A 1 183 ? 4.730 -9.051 -11.389 1.00 91.88 183 PRO A O 1
ATOM 1363 N N . GLY A 1 184 ? 5.187 -10.567 -9.799 1.00 88.88 184 GLY A N 1
ATOM 1364 C CA . GLY A 1 184 ? 6.464 -11.004 -10.375 1.00 88.88 184 GLY A CA 1
ATOM 1365 C C . GLY A 1 184 ? 7.667 -10.123 -10.025 1.00 88.88 184 GLY A C 1
ATOM 1366 O O . GLY A 1 184 ? 8.797 -10.525 -10.297 1.00 88.88 184 GLY A O 1
ATOM 1367 N N . THR A 1 185 ? 7.458 -8.981 -9.368 1.00 92.00 185 THR A N 1
ATOM 1368 C CA . THR A 1 185 ? 8.536 -8.101 -8.913 1.00 92.00 185 THR A CA 1
ATOM 1369 C C . THR A 1 185 ? 8.871 -8.381 -7.439 1.00 92.00 185 THR A C 1
ATOM 1371 O O . THR A 1 185 ? 7.968 -8.376 -6.599 1.00 92.00 185 THR A O 1
ATOM 1374 N N . PRO A 1 186 ? 10.145 -8.637 -7.079 1.00 91.44 186 PRO A N 1
ATOM 1375 C CA . PRO A 1 186 ? 10.523 -8.924 -5.696 1.00 91.44 186 PRO A CA 1
ATOM 1376 C C . PRO A 1 186 ? 10.420 -7.669 -4.835 1.00 91.44 186 PRO A C 1
ATOM 1378 O O . PRO A 1 186 ? 10.902 -6.626 -5.245 1.00 91.44 186 PRO A O 1
ATOM 1381 N N . CYS A 1 187 ? 9.892 -7.764 -3.616 1.00 93.31 187 CYS A N 1
ATOM 1382 C CA . CYS A 1 187 ? 9.823 -6.606 -2.726 1.00 93.31 187 CYS A CA 1
ATOM 1383 C C . CYS A 1 187 ? 11.197 -5.934 -2.532 1.00 93.31 187 CYS A C 1
ATOM 1385 O O . CYS A 1 187 ? 12.191 -6.629 -2.288 1.00 93.31 187 CYS A O 1
ATOM 1387 N N . PRO A 1 188 ? 11.282 -4.593 -2.623 1.00 92.56 188 PRO A N 1
ATOM 1388 C CA . PRO A 1 188 ? 12.547 -3.906 -2.425 1.00 92.56 188 PRO A CA 1
ATOM 1389 C C . PRO A 1 188 ? 12.990 -4.019 -0.961 1.00 92.56 188 PRO A C 1
ATOM 1391 O O . PRO A 1 188 ? 12.191 -4.291 -0.067 1.00 92.56 188 PRO A O 1
ATOM 1394 N N . LYS A 1 189 ? 14.278 -3.783 -0.692 1.00 85.94 189 LYS A N 1
ATOM 1395 C CA . LYS A 1 189 ? 14.817 -3.807 0.683 1.00 85.94 189 LYS A CA 1
ATOM 1396 C C . LYS A 1 189 ? 14.297 -2.642 1.535 1.00 85.94 189 LYS A C 1
ATOM 1398 O O . LYS A 1 189 ? 14.237 -2.751 2.756 1.00 85.94 189 LYS A O 1
ATOM 1403 N N . SER A 1 190 ? 13.927 -1.535 0.893 1.00 84.00 190 SER A N 1
ATOM 1404 C CA . SER A 1 190 ? 13.406 -0.318 1.518 1.00 84.00 190 SER A CA 1
ATOM 1405 C C . SER A 1 190 ? 12.258 0.279 0.704 1.00 84.00 190 SER A C 1
ATOM 1407 O O . SER A 1 190 ? 12.191 0.111 -0.515 1.00 84.00 190 SER A O 1
ATOM 1409 N N . LYS A 1 191 ? 11.362 1.008 1.381 1.00 81.12 191 LYS A N 1
ATOM 1410 C CA . LYS A 1 191 ? 10.296 1.794 0.739 1.00 81.12 191 LYS A CA 1
ATOM 1411 C C . LYS A 1 191 ? 10.894 2.819 -0.231 1.00 81.12 191 LYS A C 1
ATOM 1413 O O . LYS A 1 191 ? 11.985 3.322 0.027 1.00 81.12 191 LYS A O 1
ATOM 1418 N N . ASN A 1 192 ? 10.144 3.172 -1.275 1.00 78.75 192 ASN A N 1
ATOM 1419 C CA . ASN A 1 192 ? 10.503 4.213 -2.245 1.00 78.75 192 ASN A CA 1
ATOM 1420 C C . ASN A 1 192 ? 11.836 3.938 -2.970 1.00 78.75 192 ASN A C 1
ATOM 1422 O O . ASN A 1 192 ? 12.625 4.851 -3.198 1.00 78.75 192 ASN A O 1
ATOM 1426 N N . THR A 1 193 ? 12.099 2.673 -3.297 1.00 85.50 193 THR A N 1
ATOM 1427 C CA . THR A 1 193 ? 13.244 2.293 -4.141 1.00 85.50 193 THR A CA 1
ATOM 1428 C C . THR A 1 193 ? 12.858 2.458 -5.612 1.00 85.50 193 THR A C 1
ATOM 1430 O O . THR A 1 193 ? 11.688 2.337 -5.946 1.00 85.50 193 THR A O 1
ATOM 1433 N N . GLU A 1 194 ? 13.807 2.705 -6.507 1.00 84.56 194 GLU A N 1
ATOM 1434 C CA . GLU A 1 194 ? 13.528 2.724 -7.947 1.00 84.56 194 GLU A CA 1
ATOM 1435 C C . GLU A 1 194 ? 13.635 1.300 -8.517 1.00 84.56 194 GLU A C 1
ATOM 1437 O O . GLU A 1 194 ? 14.623 0.604 -8.266 1.00 84.56 194 GLU A O 1
ATOM 1442 N N . LEU A 1 195 ? 12.604 0.834 -9.225 1.00 85.31 195 LEU A N 1
ATOM 1443 C CA . LEU A 1 195 ? 12.579 -0.490 -9.847 1.00 85.31 195 LEU A CA 1
ATOM 1444 C C . LEU A 1 195 ? 13.485 -0.528 -11.078 1.00 85.31 195 LEU A C 1
ATOM 1446 O O . LEU A 1 195 ? 14.234 -1.488 -11.267 1.00 85.31 195 LEU A O 1
ATOM 1450 N N . HIS A 1 196 ? 13.434 0.526 -11.888 1.00 82.75 196 HIS A N 1
ATOM 1451 C CA . HIS A 1 196 ? 14.253 0.693 -13.079 1.00 82.75 196 HIS A CA 1
ATOM 1452 C C . HIS A 1 196 ? 15.209 1.867 -12.867 1.00 82.75 196 HIS A C 1
ATOM 1454 O O . HIS A 1 196 ? 14.950 2.968 -13.362 1.00 82.75 196 HIS A O 1
ATOM 1460 N N . PRO A 1 197 ? 16.320 1.674 -12.131 1.00 74.25 197 PRO A N 1
ATOM 1461 C CA . PRO A 1 197 ? 17.318 2.722 -12.017 1.00 74.25 197 PRO A CA 1
ATOM 1462 C C . PRO A 1 197 ? 17.760 3.108 -13.426 1.00 74.25 197 PRO A C 1
ATOM 1464 O O . PRO A 1 197 ? 18.118 2.243 -14.236 1.00 74.25 197 PRO A O 1
ATOM 1467 N N . LYS A 1 198 ? 17.710 4.409 -13.732 1.00 65.81 198 LYS A N 1
ATOM 1468 C CA . LYS A 1 198 ? 18.260 4.912 -14.992 1.00 65.81 198 LYS A CA 1
ATOM 1469 C C . LYS A 1 198 ? 19.680 4.370 -15.120 1.00 65.81 198 LYS A C 1
ATOM 1471 O O . LYS A 1 198 ? 20.408 4.409 -14.123 1.00 65.81 198 LYS A O 1
ATOM 1476 N N . PRO A 1 199 ? 20.085 3.882 -16.306 1.00 62.62 199 PRO A N 1
ATOM 1477 C CA . PRO A 1 199 ? 21.479 3.577 -16.548 1.00 62.62 199 PRO A CA 1
ATOM 1478 C C . PRO A 1 199 ? 22.269 4.808 -16.127 1.00 62.62 199 PRO A C 1
ATOM 1480 O O . PRO A 1 199 ? 22.068 5.890 -16.682 1.00 62.62 199 PRO A O 1
ATOM 1483 N N . THR A 1 200 ? 23.084 4.673 -15.082 1.00 53.38 200 THR A N 1
ATOM 1484 C CA . THR A 1 200 ? 24.048 5.707 -14.751 1.00 53.38 200 THR A CA 1
ATOM 1485 C C . THR A 1 200 ? 24.882 5.832 -16.005 1.00 53.38 200 THR A C 1
ATOM 1487 O O . THR A 1 200 ? 25.589 4.889 -16.354 1.00 53.38 200 THR A O 1
ATOM 1490 N N . THR A 1 201 ? 24.733 6.938 -16.734 1.00 46.31 201 THR A N 1
ATOM 1491 C CA . THR A 1 201 ? 25.675 7.289 -17.783 1.00 46.31 201 THR A CA 1
ATOM 1492 C C . THR A 1 201 ? 27.016 7.334 -17.073 1.00 46.31 201 THR A C 1
ATOM 1494 O O . THR A 1 201 ? 27.291 8.283 -16.335 1.00 46.31 201 THR A O 1
ATOM 1497 N N . GLU A 1 202 ? 27.810 6.266 -17.192 1.00 50.00 202 GLU A N 1
ATOM 1498 C CA . GLU A 1 202 ? 29.226 6.346 -16.884 1.00 50.00 202 GLU A CA 1
ATOM 1499 C C . GLU A 1 202 ? 29.706 7.583 -17.640 1.00 50.00 202 GLU A C 1
ATOM 1501 O O . GLU A 1 202 ? 29.411 7.694 -18.837 1.00 50.00 202 GLU A O 1
ATOM 1506 N N . PRO A 1 203 ? 30.333 8.566 -16.969 1.00 52.69 203 PRO A N 1
ATOM 1507 C CA . PRO A 1 203 ? 30.976 9.647 -17.684 1.00 52.69 203 PRO A CA 1
ATOM 1508 C C . PRO A 1 203 ? 31.878 8.972 -18.708 1.00 52.69 203 PRO A C 1
ATOM 1510 O O . PRO A 1 203 ? 32.801 8.247 -18.327 1.00 52.69 203 PRO A O 1
ATOM 1513 N N . GLY A 1 204 ? 31.543 9.119 -19.994 1.00 45.25 204 GLY A N 1
ATOM 1514 C CA . GLY A 1 204 ? 32.394 8.617 -21.060 1.00 45.25 204 GLY A CA 1
ATOM 1515 C C . GLY A 1 204 ? 33.812 9.114 -20.782 1.00 45.25 204 GLY A C 1
ATOM 1516 O O . GLY A 1 204 ? 33.949 10.206 -20.223 1.00 45.25 204 GLY A O 1
ATOM 1517 N N . PRO A 1 205 ? 34.855 8.319 -21.072 1.00 52.12 205 PRO A N 1
ATOM 1518 C CA . PRO A 1 205 ? 36.223 8.738 -20.821 1.00 52.12 205 PRO A CA 1
ATOM 1519 C C . PRO A 1 205 ? 36.437 10.093 -21.496 1.00 52.12 205 PRO A C 1
ATOM 1521 O O . PRO A 1 205 ? 36.466 10.179 -22.719 1.00 52.12 205 PRO A O 1
ATOM 1524 N N . ASP A 1 206 ? 36.502 11.144 -20.681 1.00 49.47 206 ASP A N 1
ATOM 1525 C CA . ASP A 1 206 ? 36.755 12.514 -21.106 1.00 49.47 206 ASP A CA 1
ATOM 1526 C C . ASP A 1 206 ? 38.164 12.500 -21.717 1.00 49.47 206 ASP A C 1
ATOM 1528 O O . ASP A 1 206 ? 39.129 12.275 -20.974 1.00 49.47 206 ASP A O 1
ATOM 1532 N N . PRO A 1 207 ? 38.336 12.662 -23.043 1.00 57.22 207 PRO A N 1
ATOM 1533 C CA . PRO A 1 207 ? 39.652 12.517 -23.663 1.00 57.22 207 PRO A CA 1
ATOM 1534 C C . PRO A 1 207 ? 40.639 13.615 -23.226 1.00 57.22 207 PRO A C 1
ATOM 1536 O O . PRO A 1 207 ? 41.837 13.479 -23.463 1.00 57.22 207 PRO A O 1
ATOM 1539 N N . ASP A 1 208 ? 40.168 14.660 -22.533 1.00 56.28 208 ASP A N 1
ATOM 1540 C CA . ASP A 1 208 ? 40.943 15.872 -22.250 1.00 56.28 208 ASP A CA 1
ATOM 1541 C C . ASP A 1 208 ? 41.295 16.116 -20.769 1.00 56.28 208 ASP A C 1
ATOM 1543 O O . ASP A 1 208 ? 41.938 17.121 -20.438 1.00 56.28 208 ASP A O 1
ATOM 1547 N N . ARG A 1 209 ? 40.940 15.228 -19.827 1.00 45.25 209 ARG A N 1
ATOM 1548 C CA . ARG A 1 209 ? 41.157 15.527 -18.397 1.00 45.25 209 ARG A CA 1
ATOM 1549 C C . ARG A 1 209 ? 42.560 15.147 -17.902 1.00 45.25 209 ARG A C 1
ATOM 1551 O O . ARG A 1 209 ? 42.794 14.051 -17.397 1.00 45.25 209 ARG A O 1
ATOM 1558 N N . LYS A 1 210 ? 43.495 16.105 -17.979 1.00 51.09 210 LYS A N 1
ATOM 1559 C CA . LYS A 1 210 ? 44.789 16.063 -17.263 1.00 51.09 210 LYS A CA 1
ATOM 1560 C C . LYS A 1 210 ? 44.596 15.853 -15.744 1.00 51.09 210 LYS A C 1
ATOM 1562 O O . LYS A 1 210 ? 43.622 16.363 -15.184 1.00 51.09 210 LYS A O 1
ATOM 1567 N N . PRO A 1 211 ? 45.536 15.178 -15.045 1.00 47.66 211 PRO A N 1
ATOM 1568 C CA . PRO A 1 211 ? 45.412 14.898 -13.618 1.00 47.66 211 PRO A CA 1
ATOM 1569 C C . PRO A 1 211 ? 45.578 16.189 -12.809 1.00 47.66 211 PRO A C 1
ATOM 1571 O O . PRO A 1 211 ? 46.678 16.725 -12.688 1.00 47.66 211 PRO A O 1
ATOM 1574 N N . GLY A 1 212 ? 44.468 16.690 -12.271 1.00 40.00 212 GLY A N 1
ATOM 1575 C CA . GLY A 1 212 ? 44.415 17.852 -11.393 1.00 40.00 212 GLY A CA 1
ATOM 1576 C C . GLY A 1 212 ? 43.719 17.501 -10.085 1.00 40.00 212 GLY A C 1
ATOM 1577 O O . GLY A 1 212 ? 42.517 17.254 -10.050 1.00 40.00 212 GLY A O 1
ATOM 1578 N N . THR A 1 213 ? 44.511 17.470 -9.023 1.00 52.81 213 THR A N 1
ATOM 1579 C CA . THR A 1 213 ? 44.141 17.365 -7.611 1.00 52.81 213 THR A CA 1
ATOM 1580 C C . THR A 1 213 ? 43.068 18.390 -7.222 1.00 52.81 213 THR A C 1
ATOM 1582 O O . THR A 1 213 ? 43.279 19.586 -7.393 1.00 52.81 213 THR A O 1
ATOM 1585 N N . GLY A 1 214 ? 41.946 17.954 -6.643 1.00 46.12 214 GLY A N 1
ATOM 1586 C CA . GLY A 1 214 ? 40.962 18.866 -6.046 1.00 46.12 214 GLY A CA 1
ATOM 1587 C C . GLY A 1 214 ? 39.632 18.186 -5.744 1.00 46.12 214 GLY A C 1
ATOM 1588 O O . GLY A 1 214 ? 38.958 17.715 -6.651 1.00 46.12 214 GLY A O 1
ATOM 1589 N N . GLY A 1 215 ? 39.298 18.080 -4.459 1.00 53.97 215 GLY A N 1
ATOM 1590 C CA . GLY A 1 215 ? 38.197 17.270 -3.947 1.00 53.97 215 GLY A CA 1
ATOM 1591 C C . GLY A 1 215 ? 36.795 17.811 -4.221 1.00 53.97 215 GLY A C 1
ATOM 1592 O O . GLY A 1 215 ? 36.588 19.002 -4.431 1.00 53.97 215 GLY A O 1
ATOM 1593 N N . ALA A 1 216 ? 35.818 16.912 -4.120 1.00 42.19 216 ALA A N 1
ATOM 1594 C CA . ALA A 1 216 ? 34.422 17.263 -3.921 1.00 42.19 216 ALA A CA 1
ATOM 1595 C C . ALA A 1 216 ? 33.777 16.240 -2.978 1.00 42.19 216 ALA A C 1
ATOM 1597 O O . ALA A 1 216 ? 33.728 15.039 -3.231 1.00 42.19 216 ALA A O 1
ATOM 1598 N N . SER A 1 217 ? 33.351 16.772 -1.843 1.00 59.38 217 SER A N 1
ATOM 1599 C CA . SER A 1 217 ? 32.523 16.194 -0.796 1.00 59.38 217 SER A CA 1
ATOM 1600 C C . SER A 1 217 ? 31.127 15.817 -1.299 1.00 59.38 217 SER A C 1
ATOM 1602 O O . SER A 1 217 ? 30.458 16.637 -1.919 1.00 59.38 217 SER A O 1
ATOM 1604 N N . GLY A 1 218 ? 30.655 14.621 -0.945 1.00 40.16 218 GLY A N 1
ATOM 1605 C CA . GLY A 1 218 ? 29.264 14.197 -1.124 1.00 40.16 218 GLY A CA 1
ATOM 1606 C C . GLY A 1 218 ? 29.051 12.834 -0.477 1.00 40.16 218 GLY A C 1
ATOM 1607 O O . GLY A 1 218 ? 29.537 11.829 -0.981 1.00 40.16 218 GLY A O 1
ATOM 1608 N N . GLY A 1 219 ? 28.441 12.825 0.708 1.00 39.75 219 GLY A N 1
ATOM 1609 C CA . GLY A 1 219 ? 28.356 11.664 1.589 1.00 39.75 219 GLY A CA 1
ATOM 1610 C C . GLY A 1 219 ? 27.194 10.709 1.304 1.00 39.75 219 GLY A C 1
ATOM 1611 O O . GLY A 1 219 ? 26.139 11.132 0.855 1.00 39.75 219 GLY A O 1
ATOM 1612 N N . SER A 1 220 ? 27.455 9.449 1.674 1.00 47.97 220 SER A N 1
ATOM 1613 C CA . SER A 1 220 ? 26.606 8.440 2.342 1.00 47.97 220 SER A CA 1
ATOM 1614 C C . SER A 1 220 ? 25.170 8.161 1.873 1.00 47.97 220 SER A C 1
ATOM 1616 O O . SER A 1 220 ? 24.378 9.073 1.724 1.00 47.97 220 SER A O 1
ATOM 1618 N N . ALA A 1 221 ? 24.641 6.933 1.882 1.00 51.31 221 ALA A N 1
ATOM 1619 C CA . ALA A 1 221 ? 25.125 5.547 1.968 1.00 51.31 221 ALA A CA 1
ATOM 1620 C C . ALA A 1 221 ? 23.869 4.643 2.079 1.00 51.31 221 ALA A C 1
ATOM 1622 O O . ALA A 1 221 ? 22.922 5.019 2.764 1.00 51.31 221 ALA A O 1
ATOM 1623 N N . GLY A 1 222 ? 23.942 3.413 1.546 1.00 41.81 222 GLY A N 1
ATOM 1624 C CA . GLY A 1 222 ? 23.253 2.222 2.089 1.00 41.81 222 GLY A CA 1
ATOM 1625 C C . GLY A 1 222 ? 22.110 1.639 1.236 1.00 41.81 222 GLY A C 1
ATOM 1626 O O . GLY A 1 222 ? 21.111 2.303 1.028 1.00 41.81 222 GLY A O 1
ATOM 1627 N N . GLY A 1 223 ? 22.144 0.389 0.756 1.00 39.91 223 GLY A N 1
ATOM 1628 C CA . GLY A 1 223 ? 23.137 -0.668 0.947 1.00 39.91 223 GLY A CA 1
ATOM 1629 C C . GLY A 1 223 ? 22.815 -1.969 0.189 1.00 39.91 223 GLY A C 1
ATOM 1630 O O . GLY A 1 223 ? 21.717 -2.171 -0.330 1.00 39.91 223 GLY A O 1
ATOM 1631 N N . GLY A 1 224 ? 23.787 -2.890 0.188 1.00 41.06 224 GLY A N 1
ATOM 1632 C CA . GLY A 1 224 ? 23.545 -4.320 -0.029 1.00 41.06 224 GLY A CA 1
ATOM 1633 C C . GLY A 1 224 ? 24.180 -4.974 -1.257 1.00 41.06 224 GLY A C 1
ATOM 1634 O O . GLY A 1 224 ? 23.730 -6.056 -1.622 1.00 41.06 224 GLY A O 1
ATOM 1635 N N . GLY A 1 225 ? 25.187 -4.353 -1.869 1.00 47.19 225 GLY A N 1
ATOM 1636 C CA . GLY A 1 225 ? 26.302 -5.056 -2.512 1.00 47.19 225 GLY A CA 1
ATOM 1637 C C . GLY A 1 225 ? 27.551 -4.815 -1.664 1.00 47.19 225 GLY A C 1
ATOM 1638 O O . GLY A 1 225 ? 27.539 -3.892 -0.847 1.00 47.19 225 GLY A O 1
ATOM 1639 N N . VAL A 1 226 ? 28.607 -5.616 -1.814 1.00 53.78 226 VAL A N 1
ATOM 1640 C CA . VAL A 1 226 ? 29.938 -5.280 -1.279 1.00 53.78 226 VAL A CA 1
ATOM 1641 C C . VAL A 1 226 ? 30.331 -3.913 -1.838 1.00 53.78 226 VAL A C 1
ATOM 1643 O O . VAL A 1 226 ? 30.782 -3.791 -2.971 1.00 53.78 226 VAL A O 1
ATOM 1646 N N . GLY A 1 227 ? 30.018 -2.860 -1.085 1.00 66.75 227 GLY A N 1
ATOM 1647 C CA . GLY A 1 227 ? 30.221 -1.496 -1.533 1.00 66.75 227 GLY A CA 1
ATOM 1648 C C . GLY A 1 227 ? 31.704 -1.304 -1.783 1.00 66.75 227 GLY A C 1
ATOM 1649 O O . GLY A 1 227 ? 32.532 -1.787 -1.005 1.00 66.75 227 GLY A O 1
ATOM 1650 N N . VAL A 1 228 ? 32.039 -0.613 -2.868 1.00 83.81 228 VAL A N 1
ATOM 1651 C CA . VAL A 1 228 ? 33.402 -0.134 -3.052 1.00 83.81 228 VAL A CA 1
ATOM 1652 C C . VAL A 1 228 ? 33.688 0.840 -1.910 1.00 83.81 228 VAL A C 1
ATOM 1654 O O . VAL A 1 228 ? 33.042 1.882 -1.801 1.00 83.81 228 VAL A O 1
ATOM 1657 N N . VAL A 1 229 ? 34.605 0.473 -1.016 1.00 90.81 229 VAL A N 1
ATOM 1658 C CA . VAL A 1 229 ? 34.962 1.265 0.168 1.00 90.81 229 VAL A CA 1
ATOM 1659 C C . VAL A 1 229 ? 36.336 1.896 0.001 1.00 90.81 229 VAL A C 1
ATOM 1661 O O . VAL A 1 229 ? 37.246 1.331 -0.607 1.00 90.81 229 VAL A O 1
ATOM 1664 N N . HIS A 1 230 ? 36.500 3.084 0.578 1.00 89.25 230 HIS A N 1
ATOM 1665 C CA . HIS A 1 230 ? 37.764 3.809 0.562 1.00 89.25 230 HIS A CA 1
ATOM 1666 C C . HIS A 1 230 ? 38.531 3.588 1.874 1.00 89.25 230 HIS A C 1
ATOM 1668 O O . HIS A 1 230 ? 37.950 3.768 2.951 1.00 89.25 230 HIS A O 1
ATOM 1674 N N . PRO A 1 231 ? 39.831 3.239 1.824 1.00 90.00 231 PRO A N 1
ATOM 1675 C CA . PRO A 1 231 ? 40.663 3.135 3.018 1.00 90.00 231 PRO A CA 1
ATOM 1676 C C . PRO A 1 231 ? 40.601 4.392 3.886 1.00 90.00 231 PRO A C 1
ATOM 1678 O O . PRO A 1 231 ? 40.732 5.513 3.399 1.00 90.00 231 PRO A O 1
ATOM 1681 N N . GLY A 1 232 ? 40.373 4.201 5.184 1.00 86.88 232 GLY A N 1
ATOM 1682 C CA . GLY A 1 232 ? 40.269 5.282 6.160 1.00 86.88 232 GLY A CA 1
ATOM 1683 C C . GLY A 1 232 ? 38.916 5.998 6.207 1.00 86.88 232 GLY A C 1
ATOM 1684 O O . GLY A 1 232 ? 38.724 6.818 7.109 1.00 86.88 232 GLY A O 1
ATOM 1685 N N . ALA A 1 233 ? 37.961 5.703 5.320 1.00 90.94 233 ALA A N 1
ATOM 1686 C CA . ALA A 1 233 ? 36.614 6.270 5.413 1.00 90.94 233 ALA A CA 1
ATOM 1687 C C . ALA A 1 233 ? 35.864 5.743 6.650 1.00 90.94 233 ALA A C 1
ATOM 1689 O O . ALA A 1 233 ? 36.144 4.648 7.138 1.00 90.94 233 ALA A O 1
ATOM 1690 N N . PHE A 1 234 ? 34.925 6.533 7.179 1.00 92.38 234 PHE A N 1
ATOM 1691 C CA . PHE A 1 234 ? 34.101 6.119 8.317 1.00 92.38 234 PHE A CA 1
ATOM 1692 C C . PHE A 1 234 ? 33.168 4.971 7.936 1.00 92.38 234 PHE A C 1
ATOM 1694 O O . PHE A 1 234 ? 32.710 4.884 6.796 1.00 92.38 234 PHE A O 1
ATOM 1701 N N . CYS A 1 235 ? 32.885 4.097 8.896 1.00 91.12 235 CYS A N 1
ATOM 1702 C CA . CYS A 1 235 ? 32.090 2.899 8.659 1.00 91.12 235 CYS A CA 1
ATOM 1703 C C . CYS A 1 235 ? 31.211 2.544 9.863 1.00 91.12 235 CYS A C 1
ATOM 1705 O O . CYS A 1 235 ? 31.505 2.923 10.998 1.00 91.12 235 CYS A O 1
ATOM 1707 N N . SER A 1 236 ? 30.118 1.828 9.599 1.00 88.69 236 SER A N 1
ATOM 1708 C CA . SER A 1 236 ? 29.208 1.260 10.597 1.00 88.69 236 SER A CA 1
ATOM 1709 C C . SER A 1 236 ? 28.403 0.117 9.954 1.00 88.69 236 SER A C 1
ATOM 1711 O O . SER A 1 236 ? 28.033 0.260 8.786 1.00 88.69 236 SER A O 1
ATOM 1713 N N . PRO A 1 237 ? 28.102 -0.986 10.664 1.00 86.88 237 PRO A N 1
ATOM 1714 C CA . PRO A 1 237 ? 28.547 -1.318 12.024 1.00 86.88 237 PRO A CA 1
ATOM 1715 C C . PRO A 1 237 ? 30.021 -1.761 12.082 1.00 86.88 237 PRO A C 1
ATOM 1717 O O . PRO A 1 237 ? 30.646 -2.032 11.057 1.00 86.88 237 PRO A O 1
ATOM 1720 N N . GLN A 1 238 ? 30.591 -1.839 13.293 1.00 89.00 238 GLN A N 1
ATOM 1721 C CA . GLN A 1 238 ? 31.893 -2.486 13.504 1.00 89.00 238 GLN A CA 1
ATOM 1722 C C . GLN A 1 238 ? 31.838 -3.929 12.982 1.00 89.00 238 GLN A C 1
ATOM 1724 O O . GLN A 1 238 ? 30.857 -4.630 13.214 1.00 89.00 238 GLN A O 1
ATOM 1729 N N . GLY A 1 239 ? 32.877 -4.361 12.271 1.00 88.31 239 GLY A N 1
ATOM 1730 C CA . GLY A 1 239 ? 32.918 -5.681 11.638 1.00 88.31 239 GLY A CA 1
ATOM 1731 C C . GLY A 1 239 ? 32.243 -5.756 10.266 1.00 88.31 239 GLY A C 1
ATOM 1732 O O . GLY A 1 239 ? 32.264 -6.818 9.652 1.00 88.31 239 GLY A O 1
ATOM 1733 N N . ALA A 1 240 ? 31.688 -4.655 9.741 1.00 89.94 240 ALA A N 1
ATOM 1734 C CA . ALA A 1 240 ? 31.273 -4.604 8.341 1.00 89.94 240 ALA A CA 1
ATOM 1735 C C . ALA A 1 240 ? 32.463 -4.896 7.406 1.00 89.94 240 ALA A C 1
ATOM 1737 O O . ALA A 1 240 ? 33.591 -4.484 7.691 1.00 89.94 240 ALA A O 1
ATOM 1738 N N . THR A 1 241 ? 32.200 -5.575 6.289 1.00 92.31 241 THR A N 1
ATOM 1739 C CA . THR A 1 241 ? 33.188 -5.916 5.257 1.00 92.31 241 THR A CA 1
ATOM 1740 C C . THR A 1 241 ? 32.908 -5.165 3.955 1.00 92.31 241 THR A C 1
ATOM 1742 O O . THR A 1 241 ? 31.767 -4.810 3.651 1.00 92.31 241 THR A O 1
ATOM 1745 N N . GLY A 1 242 ? 33.960 -4.890 3.187 1.00 88.94 242 GLY A N 1
ATOM 1746 C CA . GLY A 1 242 ? 33.886 -4.232 1.884 1.00 88.94 242 GLY A CA 1
ATOM 1747 C C . GLY A 1 242 ? 35.125 -4.526 1.044 1.00 88.94 242 GLY A C 1
ATOM 1748 O O . GLY A 1 242 ? 36.061 -5.171 1.515 1.00 88.94 242 GLY A O 1
ATOM 1749 N N . VAL A 1 243 ? 35.146 -4.053 -0.200 1.00 90.62 243 VAL A N 1
ATOM 1750 C CA . VAL A 1 243 ? 36.313 -4.169 -1.090 1.00 90.62 243 VAL A CA 1
ATOM 1751 C C . VAL A 1 243 ? 36.673 -2.803 -1.657 1.00 90.62 243 VAL A C 1
ATOM 1753 O O . VAL A 1 243 ? 35.795 -1.978 -1.883 1.00 90.62 243 VAL A O 1
ATOM 1756 N N . THR A 1 244 ? 37.953 -2.517 -1.878 1.00 89.00 244 THR A N 1
ATOM 1757 C CA . THR A 1 244 ? 38.348 -1.310 -2.624 1.00 89.00 244 THR A CA 1
ATOM 1758 C C . THR A 1 244 ? 38.092 -1.499 -4.121 1.00 89.00 244 THR A C 1
ATOM 1760 O O . THR A 1 244 ? 37.873 -2.616 -4.586 1.00 89.00 244 THR A O 1
ATOM 1763 N N . THR A 1 245 ? 38.210 -0.435 -4.921 1.00 80.81 245 THR A N 1
ATOM 1764 C CA . THR A 1 245 ? 38.154 -0.520 -6.396 1.00 80.81 245 THR A CA 1
ATOM 1765 C C . THR A 1 245 ? 39.208 -1.476 -6.970 1.00 80.81 245 THR A C 1
ATOM 1767 O O . THR A 1 245 ? 39.040 -2.007 -8.059 1.00 80.81 245 THR A O 1
ATOM 1770 N N . LYS A 1 246 ? 40.296 -1.718 -6.226 1.00 83.75 246 LYS A N 1
ATOM 1771 C CA . LYS A 1 246 ? 41.367 -2.659 -6.584 1.00 83.75 246 LYS A CA 1
ATOM 1772 C C . LYS A 1 246 ? 41.094 -4.094 -6.106 1.00 83.75 246 LYS A C 1
ATOM 1774 O O . LYS A 1 246 ? 41.982 -4.933 -6.191 1.00 83.75 246 LYS A O 1
ATOM 1779 N N . GLY A 1 247 ? 39.914 -4.368 -5.547 1.00 86.25 247 GLY A N 1
ATOM 1780 C CA . GLY A 1 247 ? 39.557 -5.673 -4.985 1.00 86.25 247 GLY A CA 1
ATOM 1781 C C . GLY A 1 247 ? 40.213 -5.982 -3.637 1.00 86.25 247 GLY A C 1
ATOM 1782 O O . GLY A 1 247 ? 40.144 -7.115 -3.174 1.00 86.25 247 GLY A O 1
ATOM 1783 N N . THR A 1 248 ? 40.854 -5.005 -2.985 1.00 88.88 248 THR A N 1
ATOM 1784 C CA . THR A 1 248 ? 41.473 -5.225 -1.669 1.00 88.88 248 THR A CA 1
ATOM 1785 C C . THR A 1 248 ? 40.380 -5.381 -0.613 1.00 88.88 248 THR A C 1
ATOM 1787 O O . THR A 1 248 ? 39.557 -4.469 -0.497 1.00 88.88 248 THR A O 1
ATOM 1790 N N . PRO A 1 249 ? 40.352 -6.478 0.160 1.00 90.31 249 PRO A N 1
ATOM 1791 C CA . PRO A 1 249 ? 39.364 -6.663 1.212 1.00 90.31 249 PRO A CA 1
ATOM 1792 C C . PRO A 1 249 ? 39.600 -5.676 2.358 1.00 90.31 249 PRO A C 1
ATOM 1794 O O . PRO A 1 249 ? 40.736 -5.368 2.727 1.00 90.31 249 PRO A O 1
ATOM 1797 N N . MET A 1 250 ? 38.508 -5.164 2.913 1.00 94.25 250 MET A N 1
ATOM 1798 C CA . MET A 1 250 ? 38.510 -4.154 3.962 1.00 94.25 250 MET A CA 1
ATOM 1799 C C . MET A 1 250 ? 37.524 -4.534 5.066 1.00 94.25 250 MET A C 1
ATOM 1801 O O . MET A 1 250 ? 36.427 -5.022 4.787 1.00 94.25 250 MET A O 1
ATOM 1805 N N . THR A 1 251 ? 37.886 -4.219 6.307 1.00 95.06 251 THR A N 1
ATOM 1806 C CA . THR A 1 251 ? 37.076 -4.449 7.506 1.00 95.06 251 THR A CA 1
ATOM 1807 C C . THR A 1 251 ? 36.904 -3.153 8.292 1.00 95.06 251 THR A C 1
ATOM 1809 O O . THR A 1 251 ? 37.828 -2.346 8.440 1.00 95.06 251 THR A O 1
ATOM 1812 N N . CYS A 1 252 ? 35.697 -2.934 8.800 1.00 95.31 252 CYS A N 1
ATOM 1813 C CA . CYS A 1 252 ? 35.365 -1.800 9.645 1.00 95.31 252 CYS A CA 1
ATOM 1814 C C . CYS A 1 252 ? 35.843 -2.030 11.086 1.00 95.31 252 CYS A C 1
ATOM 1816 O O . CYS A 1 252 ? 35.286 -2.869 11.798 1.00 95.31 252 CYS A O 1
ATOM 1818 N N . ALA A 1 253 ? 36.846 -1.271 11.537 1.00 92.56 253 ALA A N 1
ATOM 1819 C CA . ALA A 1 253 ? 37.450 -1.434 12.861 1.00 92.56 253 ALA A CA 1
ATOM 1820 C C . ALA A 1 253 ? 37.602 -0.095 13.612 1.00 92.56 253 ALA A C 1
ATOM 1822 O O . ALA A 1 253 ? 37.657 0.967 12.975 1.00 92.56 253 ALA A O 1
ATOM 1823 N N . PRO A 1 254 ? 37.703 -0.119 14.956 1.00 93.44 254 PRO A N 1
ATOM 1824 C CA . PRO A 1 254 ? 37.943 1.079 15.751 1.00 93.44 254 PRO A CA 1
ATOM 1825 C C . PRO A 1 254 ? 39.228 1.799 15.325 1.00 93.44 254 PRO A C 1
ATOM 1827 O O . PRO A 1 254 ? 40.245 1.184 15.002 1.00 93.44 254 PRO A O 1
ATOM 1830 N N . SER A 1 255 ? 39.187 3.129 15.316 1.00 87.88 255 SER A N 1
ATOM 1831 C CA . SER A 1 255 ? 40.366 3.973 15.115 1.00 87.88 255 SER A CA 1
ATOM 1832 C C . SER A 1 255 ? 40.720 4.694 16.413 1.00 87.88 255 SER A C 1
ATOM 1834 O O . SER A 1 255 ? 39.856 4.912 17.255 1.00 87.88 255 SER A O 1
ATOM 1836 N N . THR A 1 256 ? 41.965 5.157 16.536 1.00 82.62 256 THR A N 1
ATOM 1837 C CA . THR A 1 256 ? 42.474 5.922 17.695 1.00 82.62 256 THR A CA 1
ATOM 1838 C C . THR A 1 256 ? 41.647 7.163 18.061 1.00 82.62 256 THR A C 1
ATOM 1840 O O . THR A 1 256 ? 41.704 7.620 19.191 1.00 82.62 256 THR A O 1
ATOM 1843 N N . GLY A 1 257 ? 40.840 7.690 17.132 1.00 78.38 257 GLY A N 1
ATOM 1844 C CA . GLY A 1 257 ? 39.911 8.804 17.357 1.00 78.38 257 GLY A CA 1
ATOM 1845 C C . GLY A 1 257 ? 38.476 8.399 17.725 1.00 78.38 257 GLY A C 1
ATOM 1846 O O . GLY A 1 257 ? 37.561 9.177 17.464 1.00 78.38 257 GLY A O 1
ATOM 1847 N N . GLY A 1 258 ? 38.243 7.174 18.211 1.00 85.56 258 GLY A N 1
ATOM 1848 C CA . GLY A 1 258 ? 36.953 6.720 18.762 1.00 85.56 258 GLY A CA 1
ATOM 1849 C C . GLY A 1 258 ? 35.831 6.437 17.751 1.00 85.56 258 GLY A C 1
ATOM 1850 O O . GLY A 1 258 ? 34.767 5.966 18.134 1.00 85.56 258 GLY A O 1
ATOM 1851 N N . ARG A 1 259 ? 36.049 6.690 16.454 1.00 90.56 259 ARG A N 1
ATOM 1852 C CA . ARG A 1 259 ? 35.105 6.369 15.369 1.00 90.56 259 ARG A CA 1
ATOM 1853 C C . ARG A 1 259 ? 35.647 5.244 14.494 1.00 90.56 259 ARG A C 1
ATOM 1855 O O . ARG A 1 259 ? 36.831 5.253 14.145 1.00 90.56 259 ARG A O 1
ATOM 1862 N N . ASN A 1 260 ? 34.775 4.312 14.115 1.00 92.38 260 ASN A N 1
ATOM 1863 C CA . ASN A 1 260 ? 35.128 3.185 13.255 1.00 92.38 260 ASN A CA 1
ATOM 1864 C C . ASN A 1 260 ? 35.506 3.656 11.845 1.00 92.38 260 ASN A C 1
ATOM 1866 O O . ASN A 1 260 ? 34.880 4.569 11.293 1.00 92.38 260 ASN A O 1
ATOM 1870 N N . ARG A 1 261 ? 36.537 3.034 11.264 1.00 94.31 261 ARG A N 1
ATOM 1871 C CA . ARG A 1 261 ? 37.019 3.324 9.907 1.00 94.31 261 ARG A CA 1
ATOM 1872 C C . ARG A 1 261 ? 37.356 2.043 9.143 1.00 94.31 261 ARG A C 1
ATOM 1874 O O . ARG A 1 261 ? 37.747 1.045 9.744 1.00 94.31 261 ARG A O 1
ATOM 1881 N N . TRP A 1 262 ? 37.233 2.097 7.819 1.00 93.56 262 TRP A N 1
ATOM 1882 C CA . TRP A 1 262 ? 37.649 1.027 6.915 1.00 93.56 262 TRP A CA 1
ATOM 1883 C C . TRP A 1 262 ? 39.169 0.852 6.952 1.00 93.56 262 TRP A C 1
ATOM 1885 O O . TRP A 1 262 ? 39.916 1.787 6.645 1.00 93.56 262 TRP A O 1
ATOM 1895 N N . ARG A 1 263 ? 39.626 -0.348 7.305 1.00 91.69 263 ARG A N 1
ATOM 1896 C CA . ARG A 1 263 ? 41.037 -0.763 7.305 1.00 91.69 263 ARG A CA 1
ATOM 1897 C C . ARG A 1 263 ? 41.191 -2.005 6.435 1.00 91.69 263 ARG A C 1
ATOM 1899 O O . ARG A 1 263 ? 40.205 -2.701 6.225 1.00 91.69 263 ARG A O 1
ATOM 1906 N N . SER A 1 264 ? 42.382 -2.253 5.896 1.00 89.31 264 SER A N 1
ATOM 1907 C CA . SER A 1 264 ? 42.653 -3.513 5.191 1.00 89.31 264 SER A CA 1
ATOM 1908 C C . SER A 1 264 ? 42.338 -4.681 6.122 1.00 89.31 264 SER A C 1
ATOM 1910 O O . SER A 1 264 ? 42.737 -4.628 7.290 1.00 89.31 264 SER A O 1
ATOM 1912 N N . ALA A 1 265 ? 41.557 -5.639 5.617 1.00 80.75 265 ALA A N 1
ATOM 1913 C CA . ALA A 1 265 ? 41.171 -6.839 6.354 1.00 80.75 265 ALA A CA 1
ATOM 1914 C C . ALA A 1 265 ? 42.389 -7.704 6.692 1.00 80.75 265 ALA A C 1
ATOM 1916 O O . ALA A 1 265 ? 43.333 -7.728 5.868 1.00 80.75 265 ALA A O 1
#

Foldseek 3Di:
DDDDDDDDDPDPPDPCLPPVNLVVCCVVPVVVSVVVVVVHPDDPVVVVVSVVVSVVVCCVVVPPDDDDDDDDDDDDDDDDDDDDDDDDDDDDDDDDDDPDPDPDPDPDDDFADWQADQAFHFQLVSQVVVVVRAVAGAAEDAQEQPDDDDPPRRRFGFHDKPPDGRHGCPDRDPRIYTHTYHPPQDRDPHGHHHPDPDPPPPPDPPPDDDDDDDDDDDDDDDDDDQDQFDFFAFDDDFQDWHAHPVRFIWGFHADPVGTTTTDGD